Protein AF-A0AA43LCW4-F1 (afdb_monomer)

Mean predicted aligned error: 20.46 Å

Secondary structure (DSSP, 8-state):
-PPEEEEEEEEEEEEEEEETTEEEEEEEEEEE------S------SS-PEEEEEEEEEHHHHHHHSTT--GGGGTTPEEEEEEEE-TTS-GGGSSSSEEEEEEEEEETHHHHHHHHHHHHHHHHHHHHHHHHHHHHHHHHHHHHHHHHHHHHHHHHHHHHHHHHHHHHHHHHH-EEEEEEGGGEEPPTTPPPPPHHHHHHHHHHHHH------EEEEEETTEEEEEE-HHHHHHHHHTT--EEEEEE-PPP------

Structure (mmCIF, N/CA/C/O backbone):
data_AF-A0AA43LCW4-F1
#
_entry.id   AF-A0AA43LCW4-F1
#
loop_
_atom_site.group_PDB
_atom_site.id
_atom_site.type_symbol
_atom_site.label_atom_id
_atom_site.label_alt_id
_atom_site.label_comp_id
_atom_site.label_asym_id
_atom_site.label_entity_id
_atom_site.label_seq_id
_atom_site.pdbx_PDB_ins_code
_atom_site.Cartn_x
_atom_site.Cartn_y
_atom_site.Cartn_z
_atom_site.occupancy
_atom_site.B_iso_or_equiv
_atom_site.auth_seq_id
_atom_site.auth_comp_id
_atom_site.auth_asym_id
_atom_site.auth_atom_id
_atom_site.pdbx_PDB_model_num
ATOM 1 N N . MET A 1 1 ? 26.965 3.590 -73.346 1.00 46.06 1 MET A N 1
ATOM 2 C CA . MET A 1 1 ? 26.689 4.518 -72.224 1.00 46.06 1 MET A CA 1
ATOM 3 C C . MET A 1 1 ? 26.832 3.702 -70.947 1.00 46.06 1 MET A C 1
ATOM 5 O O . MET A 1 1 ? 26.150 2.696 -70.836 1.00 46.06 1 MET A O 1
ATOM 9 N N . ALA A 1 2 ? 27.785 4.023 -70.068 1.00 52.78 2 ALA A N 1
ATOM 10 C CA . ALA A 1 2 ? 28.048 3.215 -68.873 1.00 52.78 2 ALA A CA 1
ATOM 11 C C . ALA A 1 2 ? 26.924 3.409 -67.845 1.00 52.78 2 ALA A C 1
ATOM 13 O O . ALA A 1 2 ? 26.696 4.526 -67.378 1.00 52.78 2 ALA A O 1
ATOM 14 N N . ILE A 1 3 ? 26.215 2.333 -67.517 1.00 56.50 3 ILE A N 1
ATOM 15 C CA . ILE A 1 3 ? 25.146 2.342 -66.521 1.00 56.50 3 ILE A CA 1
ATOM 16 C C . ILE A 1 3 ? 25.785 2.343 -65.131 1.00 56.50 3 ILE A C 1
ATOM 18 O O . I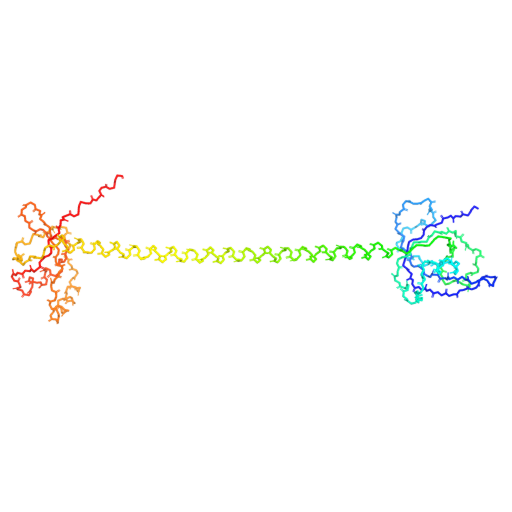LE A 1 3 ? 26.481 1.394 -64.773 1.00 56.50 3 ILE A O 1
ATOM 22 N N . LYS A 1 4 ? 25.562 3.414 -64.360 1.00 59.78 4 LYS A N 1
ATOM 23 C CA . LYS A 1 4 ? 25.987 3.499 -62.958 1.00 59.78 4 LYS A CA 1
ATOM 24 C C . LYS A 1 4 ? 24.910 2.897 -62.062 1.00 59.78 4 LYS A C 1
ATOM 26 O O . LYS A 1 4 ? 23.794 3.405 -62.054 1.00 59.78 4 LYS A O 1
ATOM 31 N N . LEU A 1 5 ? 25.254 1.862 -61.306 1.00 63.44 5 LEU A N 1
ATOM 32 C CA . LEU A 1 5 ? 24.372 1.188 -60.354 1.00 63.44 5 LEU A CA 1
ATOM 33 C C . LEU A 1 5 ? 24.847 1.423 -58.922 1.00 63.44 5 LEU A C 1
ATOM 35 O O . LEU A 1 5 ? 26.047 1.524 -58.661 1.00 63.44 5 LEU A O 1
ATOM 39 N N . GLY A 1 6 ? 23.885 1.500 -58.005 1.00 65.00 6 GLY A N 1
ATOM 40 C CA . GLY A 1 6 ? 24.109 1.351 -56.572 1.00 65.00 6 GLY A CA 1
ATOM 41 C C . GLY A 1 6 ? 23.485 0.037 -56.118 1.00 65.00 6 GLY A C 1
ATOM 42 O O . GLY A 1 6 ? 22.307 -0.183 -56.384 1.00 65.00 6 GLY A O 1
ATOM 43 N N . ILE A 1 7 ? 24.260 -0.825 -55.463 1.00 68.00 7 ILE A N 1
ATOM 44 C CA . ILE A 1 7 ? 23.774 -2.078 -54.877 1.00 68.00 7 ILE A CA 1
ATOM 45 C C . ILE A 1 7 ? 23.807 -1.946 -53.358 1.00 68.00 7 ILE A C 1
ATOM 47 O O . ILE A 1 7 ? 24.802 -1.487 -52.792 1.00 68.00 7 ILE A O 1
ATOM 51 N N . GLN A 1 8 ? 22.724 -2.386 -52.718 1.00 69.81 8 GLN A N 1
ATOM 52 C CA . GLN A 1 8 ? 22.685 -2.699 -51.295 1.00 69.81 8 GLN A CA 1
ATOM 53 C C . GLN A 1 8 ? 22.378 -4.189 -51.141 1.00 69.81 8 GLN A C 1
ATOM 55 O O . GLN A 1 8 ? 21.419 -4.687 -51.729 1.00 69.81 8 GLN A O 1
ATOM 60 N N . GLY A 1 9 ? 23.203 -4.908 -50.386 1.00 72.88 9 GLY A N 1
ATOM 61 C CA . GLY A 1 9 ? 23.044 -6.352 -50.222 1.00 72.88 9 GLY A CA 1
ATOM 62 C C . GLY A 1 9 ? 23.925 -6.931 -49.125 1.00 72.88 9 GLY A C 1
ATOM 63 O O . GLY A 1 9 ? 24.698 -6.210 -48.489 1.00 72.88 9 GLY A O 1
ATOM 64 N N . ILE A 1 10 ? 23.773 -8.232 -48.890 1.00 75.56 10 ILE A N 1
ATOM 65 C CA . ILE A 1 10 ? 24.522 -8.974 -47.871 1.00 75.56 10 ILE A CA 1
ATOM 66 C C . ILE A 1 10 ? 25.647 -9.745 -48.551 1.00 75.56 10 ILE A C 1
ATOM 68 O O . ILE A 1 10 ? 25.399 -10.501 -49.491 1.00 75.56 10 ILE A O 1
ATOM 72 N N . ILE A 1 11 ? 26.875 -9.580 -48.062 1.00 78.88 11 ILE A N 1
ATOM 73 C CA . ILE A 1 11 ? 28.034 -10.325 -48.561 1.00 78.88 11 ILE A CA 1
ATOM 74 C C . ILE A 1 11 ? 27.896 -11.795 -48.149 1.00 78.88 11 ILE A C 1
ATOM 76 O O . ILE A 1 11 ? 27.749 -12.109 -46.969 1.00 78.88 11 ILE A O 1
ATOM 80 N N . LYS A 1 12 ? 27.958 -12.709 -49.113 1.00 82.31 12 LYS A N 1
ATOM 81 C CA . LYS A 1 12 ? 27.943 -14.163 -48.896 1.00 82.31 12 LYS A CA 1
ATOM 82 C C . LYS A 1 12 ? 29.330 -14.762 -48.893 1.00 82.31 12 LYS A C 1
ATOM 84 O O . LYS A 1 12 ? 29.590 -15.699 -48.143 1.00 82.31 12 LYS A O 1
ATOM 89 N N . ARG A 1 13 ? 30.213 -14.219 -49.722 1.00 82.69 13 ARG A N 1
ATOM 90 C CA . ARG A 1 13 ? 31.560 -14.742 -49.899 1.00 82.69 13 ARG A CA 1
ATOM 91 C C . ARG A 1 13 ? 32.481 -13.658 -50.421 1.00 82.69 13 ARG A C 1
ATOM 93 O O . ARG A 1 13 ? 32.064 -12.777 -51.171 1.00 82.69 13 ARG A O 1
ATOM 100 N N . VAL A 1 14 ? 33.743 -13.748 -50.022 1.00 83.88 14 VAL A N 1
ATOM 101 C CA . VAL A 1 14 ? 34.809 -12.848 -50.457 1.00 83.88 14 VAL A CA 1
ATOM 102 C C . VAL A 1 14 ? 35.995 -13.687 -50.899 1.00 83.88 14 VAL A C 1
ATOM 104 O O . VAL A 1 14 ? 36.435 -14.570 -50.164 1.00 83.88 14 VAL A O 1
ATOM 107 N N . HIS A 1 15 ? 36.508 -13.431 -52.097 1.00 85.62 15 HIS A N 1
ATOM 108 C CA . HIS A 1 15 ? 37.688 -14.122 -52.609 1.00 85.62 15 HIS A CA 1
ATOM 109 C C . HIS A 1 15 ? 38.478 -13.252 -53.596 1.00 85.62 15 HIS A C 1
ATOM 111 O O . HIS A 1 15 ? 37.972 -12.280 -54.157 1.00 85.62 15 HIS A O 1
ATOM 117 N N . GLU A 1 16 ? 39.751 -13.589 -53.797 1.00 85.69 16 GLU A N 1
ATOM 118 C CA . GLU A 1 16 ? 40.629 -12.889 -54.737 1.00 85.69 16 GLU A CA 1
ATOM 119 C C . GLU A 1 16 ? 40.489 -13.446 -56.155 1.00 85.69 16 GLU A C 1
ATOM 121 O O . GLU A 1 16 ? 40.522 -14.658 -56.368 1.00 85.69 16 GLU A O 1
ATOM 126 N N . VAL A 1 17 ? 40.414 -12.550 -57.139 1.00 84.56 17 VAL A N 1
ATOM 127 C CA . VAL A 1 17 ? 40.431 -12.887 -58.568 1.00 84.56 17 VAL A CA 1
ATOM 128 C C . VAL A 1 17 ? 41.434 -12.006 -59.310 1.00 84.56 17 VAL A C 1
ATOM 130 O O . VAL A 1 17 ? 41.758 -10.897 -58.882 1.00 84.56 17 VAL A O 1
ATOM 133 N N . LYS A 1 18 ? 41.964 -12.490 -60.436 1.00 82.00 18 LYS A N 1
ATOM 134 C CA . LYS A 1 18 ? 42.894 -11.726 -61.281 1.00 82.00 18 LYS A CA 1
ATOM 135 C C . LYS A 1 18 ? 42.261 -11.462 -62.638 1.00 82.00 18 LYS A C 1
ATOM 137 O O . LYS A 1 18 ? 41.908 -12.403 -63.338 1.00 82.00 18 LYS A O 1
ATOM 142 N N . LEU A 1 19 ? 42.190 -10.190 -63.022 1.00 77.38 19 LEU A N 1
ATOM 143 C CA . LEU A 1 19 ? 41.781 -9.763 -64.361 1.00 77.38 19 LEU A CA 1
ATOM 144 C C . LEU A 1 19 ? 42.957 -9.037 -65.012 1.00 77.38 19 LEU A C 1
ATOM 146 O O . LEU A 1 19 ? 43.476 -8.075 -64.444 1.00 77.38 19 LEU A O 1
ATOM 150 N N . ASP A 1 20 ? 43.425 -9.531 -66.158 1.00 78.62 20 ASP A N 1
ATOM 151 C CA . ASP A 1 20 ? 44.596 -8.998 -66.872 1.00 78.62 20 ASP A CA 1
ATOM 152 C C . ASP A 1 20 ? 45.829 -8.802 -65.967 1.00 78.62 20 ASP A C 1
ATOM 154 O O . ASP A 1 20 ? 46.514 -7.778 -65.997 1.00 78.62 20 ASP A O 1
ATOM 158 N N . GLY A 1 21 ? 46.074 -9.773 -65.079 1.00 77.44 21 GLY A N 1
ATOM 159 C CA . GLY A 1 21 ? 47.186 -9.755 -64.124 1.00 77.44 21 GLY A CA 1
ATOM 160 C C . GLY A 1 21 ? 47.020 -8.795 -62.938 1.00 77.44 21 GLY A C 1
ATOM 161 O O . GLY A 1 21 ? 47.890 -8.759 -62.068 1.00 77.44 21 GLY A O 1
ATOM 162 N N . LYS A 1 22 ? 45.915 -8.044 -62.854 1.00 78.75 22 LYS A N 1
ATOM 163 C CA . LYS A 1 22 ? 45.628 -7.129 -61.741 1.00 78.75 22 LYS A CA 1
ATOM 164 C C . LYS A 1 22 ? 44.779 -7.827 -60.672 1.00 78.75 22 LYS A C 1
ATOM 166 O O . LYS A 1 22 ? 43.760 -8.423 -61.026 1.00 78.75 22 LYS A O 1
ATOM 171 N N . PRO A 1 23 ? 45.158 -7.744 -59.383 1.00 80.81 23 PRO A N 1
ATOM 172 C CA . PRO A 1 23 ? 44.379 -8.332 -58.302 1.00 80.81 23 PRO A CA 1
ATOM 173 C C . PRO A 1 23 ? 43.106 -7.519 -58.049 1.00 80.81 23 PRO A C 1
ATOM 175 O O . PRO A 1 23 ? 43.137 -6.294 -57.865 1.00 80.81 23 PRO A O 1
ATOM 178 N N . LEU A 1 24 ? 41.983 -8.221 -58.036 1.00 83.06 24 LEU A N 1
ATOM 179 C CA . LEU A 1 24 ? 40.663 -7.724 -57.683 1.00 83.06 24 LEU A CA 1
ATOM 180 C C . LEU A 1 24 ? 40.105 -8.582 -56.546 1.00 83.06 24 LEU A C 1
ATOM 182 O O . LEU A 1 24 ? 40.454 -9.751 -56.396 1.00 83.06 24 LEU A O 1
ATOM 186 N N . ILE A 1 25 ? 39.225 -7.983 -55.756 1.00 84.81 25 ILE A N 1
ATOM 187 C CA . ILE A 1 25 ? 38.447 -8.678 -54.739 1.00 84.81 25 ILE A CA 1
ATOM 188 C C . ILE A 1 25 ? 37.043 -8.864 -55.292 1.00 84.81 25 ILE A C 1
ATOM 190 O O . ILE A 1 25 ? 36.410 -7.886 -55.694 1.00 84.81 25 ILE A O 1
ATOM 194 N N . CYS A 1 26 ? 36.594 -10.112 -55.337 1.00 85.12 26 CYS A N 1
ATOM 195 C CA . CYS A 1 26 ? 35.235 -10.482 -55.682 1.00 85.12 26 CYS A CA 1
ATOM 196 C C . CYS A 1 26 ? 34.411 -10.605 -54.402 1.00 85.12 26 CYS A C 1
ATOM 198 O O . CYS A 1 26 ? 34.788 -11.335 -53.483 1.00 85.12 26 CYS A O 1
ATOM 200 N N . LEU A 1 27 ? 33.306 -9.866 -54.348 1.00 84.69 27 LEU A N 1
ATOM 201 C CA . LEU A 1 27 ? 32.295 -9.959 -53.303 1.00 84.69 27 LEU A CA 1
ATOM 202 C C . LEU A 1 27 ? 31.047 -10.580 -53.926 1.00 84.69 27 LEU A C 1
ATOM 204 O O . LEU A 1 27 ? 30.416 -9.954 -54.777 1.00 84.69 27 LEU A O 1
ATOM 208 N N . GLU A 1 28 ? 30.692 -11.787 -53.504 1.00 83.19 28 GLU A N 1
ATOM 209 C CA . GLU A 1 28 ? 29.395 -12.384 -53.825 1.00 83.19 28 GLU A CA 1
ATOM 210 C C . GLU A 1 28 ? 28.359 -11.755 -52.895 1.00 83.19 28 GLU A C 1
ATOM 212 O O . GLU A 1 28 ? 28.488 -11.821 -51.670 1.00 83.19 28 GLU A O 1
ATOM 217 N N . VAL A 1 29 ? 27.362 -11.092 -53.469 1.00 80.19 29 VAL A N 1
ATOM 218 C CA . VAL A 1 29 ? 26.378 -10.285 -52.754 1.00 80.19 29 VAL A CA 1
ATOM 219 C C . VAL A 1 29 ? 24.986 -10.771 -53.113 1.00 80.19 29 VAL A C 1
ATOM 221 O O . VAL A 1 29 ? 24.600 -10.797 -54.280 1.00 80.19 29 VAL A O 1
ATOM 224 N N . GLU A 1 30 ? 24.205 -11.094 -52.090 1.00 80.00 30 GLU A N 1
ATOM 225 C CA . GLU A 1 30 ? 22.775 -11.329 -52.240 1.00 80.00 30 GLU A CA 1
ATOM 226 C C . GLU A 1 30 ? 22.049 -9.987 -52.099 1.00 80.00 30 GLU A C 1
ATOM 228 O O . GLU A 1 30 ? 22.028 -9.381 -51.019 1.00 80.00 30 GLU A O 1
ATOM 233 N N . ALA A 1 31 ? 21.483 -9.498 -53.203 1.00 72.12 31 ALA A N 1
ATOM 234 C CA . ALA A 1 31 ? 20.683 -8.281 -53.221 1.00 72.12 31 ALA A CA 1
ATOM 235 C C . ALA A 1 31 ? 19.190 -8.632 -53.220 1.00 72.12 31 ALA A C 1
ATOM 237 O O . ALA A 1 31 ? 18.716 -9.431 -54.032 1.00 72.12 31 ALA A O 1
ATOM 238 N N . GLN A 1 32 ? 18.432 -8.003 -52.322 1.00 61.91 32 GLN A N 1
ATOM 239 C CA . GLN A 1 32 ? 16.973 -8.047 -52.365 1.00 61.91 32 GLN A CA 1
ATOM 240 C C . GLN A 1 32 ? 16.474 -6.871 -53.201 1.00 61.91 32 GLN A C 1
ATOM 242 O O . GLN A 1 32 ? 16.831 -5.720 -52.949 1.00 61.91 32 GLN A O 1
ATOM 247 N N . SER A 1 33 ? 15.649 -7.160 -54.208 1.00 51.84 33 SER A N 1
ATOM 248 C CA . SER A 1 33 ? 14.963 -6.128 -54.982 1.00 51.84 33 SER A CA 1
ATOM 249 C C . SER A 1 33 ? 13.918 -5.441 -54.098 1.00 51.84 33 SER A C 1
ATOM 251 O O . SER A 1 33 ? 12.758 -5.847 -54.032 1.00 51.84 33 SER A O 1
ATOM 253 N N . GLU A 1 34 ? 14.322 -4.402 -53.371 1.00 44.28 34 GLU A N 1
ATOM 254 C CA . GLU A 1 34 ? 13.370 -3.473 -52.776 1.00 44.28 34 GLU A CA 1
ATOM 255 C C . GLU A 1 34 ? 12.962 -2.446 -53.832 1.00 44.28 34 GLU A C 1
ATOM 257 O O . GLU A 1 34 ? 13.811 -1.827 -54.480 1.00 44.28 34 GLU A O 1
ATOM 262 N N . LYS A 1 35 ? 11.644 -2.255 -53.999 1.00 40.97 35 LYS A N 1
ATOM 263 C CA . LYS A 1 35 ? 11.045 -1.175 -54.798 1.00 40.97 35 LYS A CA 1
ATOM 264 C C . LYS A 1 35 ? 11.540 0.176 -54.280 1.00 40.97 35 LYS A C 1
ATOM 266 O O . LYS A 1 35 ? 10.877 0.823 -53.475 1.00 40.97 35 LYS A O 1
ATOM 271 N N . SER A 1 36 ? 12.696 0.613 -54.748 1.00 36.72 36 SER A N 1
ATOM 272 C CA . SER A 1 36 ? 13.242 1.926 -54.456 1.00 36.72 36 SER A CA 1
ATOM 273 C C . SER A 1 36 ? 13.439 2.667 -55.769 1.00 36.72 36 SER A C 1
ATOM 275 O O . SER A 1 36 ? 14.007 2.165 -56.738 1.00 36.72 36 SER A O 1
ATOM 277 N N . HIS A 1 37 ? 12.863 3.864 -55.808 1.00 35.16 37 HIS A N 1
ATOM 278 C CA . HIS A 1 37 ? 12.887 4.782 -56.932 1.00 35.16 37 HIS A CA 1
ATOM 279 C C . HIS A 1 37 ? 14.330 5.134 -57.313 1.00 35.16 37 HIS A C 1
ATOM 281 O O . HIS A 1 37 ? 14.919 6.075 -56.789 1.00 35.16 37 HIS A O 1
ATOM 287 N N . SER A 1 38 ? 14.904 4.390 -58.249 1.00 34.69 38 SER A N 1
ATOM 288 C CA . SER A 1 38 ? 16.103 4.788 -58.973 1.00 34.69 38 SER A CA 1
ATOM 289 C C . SER A 1 38 ? 15.909 4.448 -60.447 1.00 34.69 38 SER A C 1
ATOM 291 O O . SER A 1 38 ? 15.221 3.490 -60.790 1.00 34.69 38 SER A O 1
ATOM 293 N N . ASN A 1 39 ? 16.453 5.289 -61.328 1.00 37.78 39 ASN A N 1
ATOM 294 C CA . ASN A 1 39 ? 16.237 5.296 -62.782 1.00 37.78 39 ASN A CA 1
ATOM 295 C C . ASN A 1 39 ? 16.852 4.091 -63.527 1.00 37.78 39 ASN A C 1
ATOM 297 O O . ASN A 1 39 ? 17.307 4.223 -64.661 1.00 37.78 39 ASN A O 1
ATOM 301 N N . LEU A 1 40 ? 16.878 2.919 -62.898 1.00 39.53 40 LEU A N 1
ATOM 302 C CA . LEU A 1 40 ? 17.326 1.660 -63.466 1.00 39.53 40 LEU A CA 1
ATOM 303 C C . LEU A 1 40 ? 16.204 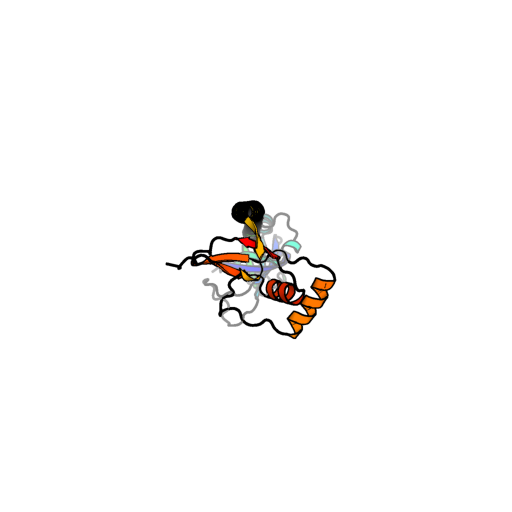0.634 -63.371 1.00 39.53 40 LEU A C 1
ATOM 305 O O . LEU A 1 40 ? 16.225 -0.293 -62.572 1.00 39.53 40 LEU A O 1
ATOM 309 N N . SER A 1 41 ? 15.216 0.802 -64.250 1.00 34.78 41 SER A N 1
ATOM 310 C CA . SER A 1 41 ? 14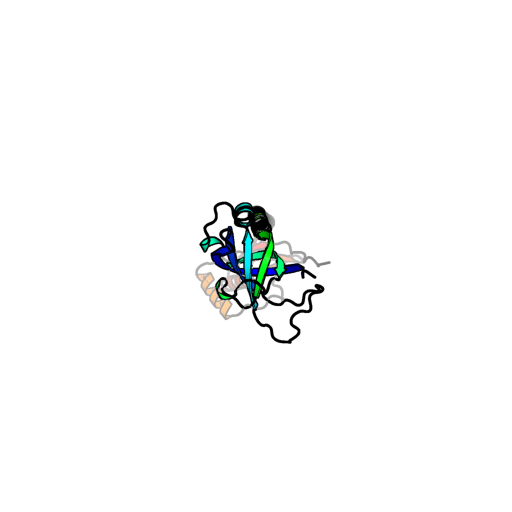.336 -0.280 -64.675 1.00 34.78 41 SER A CA 1
ATOM 311 C C . SER A 1 41 ? 15.131 -1.229 -65.575 1.00 34.78 41 SER A C 1
ATOM 313 O O . SER A 1 41 ? 14.995 -1.218 -66.798 1.00 34.78 41 SER A O 1
ATOM 315 N N . ILE A 1 42 ? 16.006 -2.024 -64.979 1.00 42.53 42 ILE A N 1
ATOM 316 C CA . ILE A 1 42 ? 16.478 -3.253 -65.604 1.00 42.53 42 ILE A CA 1
ATOM 317 C C . ILE A 1 42 ? 15.920 -4.344 -64.701 1.00 42.53 42 ILE A C 1
ATOM 319 O O . ILE A 1 42 ? 16.199 -4.351 -63.509 1.00 42.53 42 ILE A O 1
ATOM 323 N N . PHE A 1 43 ? 15.064 -5.186 -65.277 1.00 39.53 43 PHE A N 1
ATOM 324 C CA . PHE A 1 43 ? 14.283 -6.251 -64.635 1.00 39.53 43 PHE A CA 1
ATOM 325 C C . PHE A 1 43 ? 12.953 -5.813 -64.002 1.00 39.53 43 PHE A C 1
ATOM 327 O O . PHE A 1 43 ? 12.745 -5.803 -62.792 1.00 39.53 43 PHE A O 1
ATOM 334 N N . SER A 1 44 ? 11.982 -5.520 -64.872 1.00 33.53 44 SER A N 1
ATOM 335 C CA . SER A 1 44 ? 10.569 -5.671 -64.531 1.00 33.53 44 SER A CA 1
ATOM 336 C C . SER A 1 44 ? 10.173 -7.149 -64.628 1.00 33.53 44 SER A C 1
ATOM 338 O O . SER A 1 44 ? 9.991 -7.669 -65.726 1.00 33.53 44 SER A O 1
ATOM 340 N N . SER A 1 45 ? 10.014 -7.833 -63.501 1.00 33.50 45 SER A N 1
ATOM 341 C CA . SER A 1 45 ? 8.970 -8.858 -63.337 1.00 33.50 45 SER A CA 1
ATOM 342 C C . SER A 1 45 ? 8.860 -9.274 -61.870 1.00 33.50 45 SER A C 1
ATOM 344 O O . SER A 1 45 ? 9.647 -10.053 -61.366 1.00 33.50 45 SER A O 1
ATOM 346 N N . SER A 1 46 ? 7.882 -8.678 -61.187 1.00 37.50 46 SER A N 1
ATOM 347 C CA . SER A 1 46 ? 6.844 -9.304 -60.346 1.00 37.50 46 SER A CA 1
ATOM 348 C C . SER A 1 46 ? 7.127 -10.533 -59.460 1.00 37.50 46 SER A C 1
ATOM 350 O O . SER A 1 46 ? 6.168 -11.175 -59.036 1.00 37.50 46 SER A O 1
ATOM 352 N N . ILE A 1 47 ? 8.368 -10.867 -59.131 1.00 39.59 47 ILE A N 1
ATOM 353 C CA . ILE A 1 47 ? 8.733 -11.933 -58.196 1.00 39.59 47 ILE A CA 1
ATOM 354 C C . ILE A 1 47 ? 9.810 -11.345 -57.284 1.00 39.59 47 ILE A C 1
ATOM 356 O O . ILE A 1 47 ? 10.740 -10.705 -57.767 1.00 39.59 47 ILE A O 1
ATOM 360 N N . PHE A 1 48 ? 9.679 -11.510 -55.966 1.00 46.28 48 PHE A N 1
ATOM 361 C CA . PHE A 1 48 ? 10.785 -11.250 -55.042 1.00 46.28 48 PHE A CA 1
ATOM 362 C C . PHE A 1 48 ? 11.868 -12.308 -55.295 1.00 46.28 48 PHE A C 1
ATOM 364 O O . PHE A 1 48 ? 11.943 -13.305 -54.584 1.00 46.28 48 PHE A O 1
ATOM 371 N N . SER A 1 49 ? 12.646 -12.147 -56.362 1.00 52.62 49 SER A N 1
ATOM 372 C CA . SER A 1 49 ? 13.829 -12.957 -56.621 1.00 52.62 49 SER A CA 1
ATOM 373 C C . SER A 1 49 ? 15.013 -12.297 -55.930 1.00 52.62 49 SER A C 1
ATOM 375 O O . SER A 1 49 ? 15.286 -11.111 -56.136 1.00 52.62 49 SER A O 1
ATOM 377 N N . THR A 1 50 ? 15.702 -13.057 -55.089 1.00 59.12 50 THR A N 1
ATOM 378 C CA . THR A 1 50 ? 17.055 -12.717 -54.660 1.00 59.12 50 THR A CA 1
ATOM 379 C C . THR A 1 50 ? 17.947 -12.774 -55.894 1.00 59.12 50 THR A C 1
ATOM 381 O O . THR A 1 50 ? 17.888 -13.735 -56.657 1.00 59.12 50 THR A O 1
ATOM 384 N N . ILE A 1 51 ? 18.699 -11.703 -56.144 1.00 65.81 51 ILE A N 1
ATOM 385 C CA . ILE A 1 51 ? 19.641 -11.657 -57.264 1.00 65.81 51 ILE A CA 1
ATOM 386 C C . ILE A 1 51 ? 21.031 -11.841 -56.674 1.00 65.81 51 ILE A C 1
ATOM 388 O O . ILE A 1 51 ? 21.457 -11.058 -55.818 1.00 65.81 51 ILE A O 1
ATOM 392 N N . GLU A 1 52 ? 21.718 -12.883 -57.127 1.00 71.31 52 GLU A N 1
ATOM 393 C CA . GLU A 1 52 ? 23.113 -13.126 -56.783 1.00 71.31 52 GLU A CA 1
ATOM 394 C C . GLU A 1 52 ? 24.006 -12.324 -57.729 1.00 71.31 52 GLU A C 1
ATOM 396 O O . GLU A 1 52 ? 24.021 -12.520 -58.949 1.00 71.31 52 GLU A O 1
ATOM 401 N N . LEU A 1 53 ? 24.719 -11.363 -57.149 1.00 74.12 53 LEU A N 1
ATOM 402 C CA . LEU A 1 53 ? 25.549 -10.406 -57.861 1.00 74.12 53 LEU A CA 1
ATOM 403 C C . LEU A 1 53 ? 26.987 -10.547 -57.406 1.00 74.12 53 LEU A C 1
ATOM 405 O O . LEU A 1 53 ? 27.265 -10.722 -56.221 1.00 74.12 53 LEU A O 1
ATOM 409 N N . SER A 1 54 ? 27.905 -10.357 -58.338 1.00 79.62 54 SER A N 1
ATOM 410 C CA . SER A 1 54 ? 29.327 -10.405 -58.034 1.00 79.62 54 SER A CA 1
ATOM 411 C C . SER A 1 54 ? 29.917 -9.023 -58.240 1.00 79.62 54 SER A C 1
ATOM 413 O O . SER A 1 54 ? 29.914 -8.455 -59.340 1.00 79.62 54 SER A O 1
ATOM 415 N N . VAL A 1 55 ? 30.409 -8.448 -57.151 1.00 80.38 55 VAL A N 1
ATOM 416 C CA . VAL A 1 55 ? 30.963 -7.100 -57.128 1.00 80.38 55 VAL A CA 1
ATOM 417 C C . VAL A 1 55 ? 32.478 -7.196 -57.119 1.00 80.38 55 VAL A C 1
ATOM 419 O O . VAL A 1 55 ? 33.086 -7.642 -56.148 1.00 80.38 55 VAL A O 1
ATOM 422 N N . LEU A 1 56 ? 33.095 -6.740 -58.204 1.00 79.81 56 LEU A N 1
ATOM 423 C CA . LEU A 1 56 ? 34.539 -6.647 -58.332 1.00 79.81 56 LEU A CA 1
ATOM 424 C C . LEU A 1 56 ? 35.033 -5.290 -57.849 1.00 79.81 56 LEU A C 1
ATOM 426 O O . LEU A 1 56 ? 34.630 -4.231 -58.341 1.00 79.81 56 LEU A O 1
ATOM 430 N N . VAL A 1 57 ? 35.973 -5.336 -56.914 1.00 79.31 57 VAL A N 1
ATOM 431 C CA . VAL A 1 57 ? 36.561 -4.165 -56.269 1.00 79.31 57 VAL A CA 1
ATOM 432 C C . VAL A 1 57 ? 38.069 -4.210 -56.461 1.00 79.31 57 VAL A C 1
ATOM 434 O O . VAL A 1 57 ? 38.707 -5.255 -56.333 1.00 79.31 57 VAL A O 1
ATOM 437 N N . ARG A 1 58 ? 38.690 -3.062 -56.740 1.00 78.31 58 ARG A N 1
ATOM 438 C CA . ARG A 1 58 ? 40.158 -2.983 -56.738 1.00 78.31 58 ARG A CA 1
ATOM 439 C C . ARG A 1 58 ? 40.682 -3.257 -55.334 1.00 78.31 58 ARG A C 1
ATOM 441 O O . ARG A 1 58 ? 40.243 -2.600 -54.394 1.00 78.31 58 ARG A O 1
ATOM 448 N N . GLN A 1 59 ? 41.695 -4.114 -55.210 1.00 80.50 59 GLN A N 1
ATOM 449 C CA . GLN A 1 59 ? 42.273 -4.486 -53.913 1.00 80.50 59 GLN A CA 1
ATOM 450 C C . GLN A 1 59 ? 42.669 -3.269 -53.058 1.00 80.50 59 GLN A C 1
ATOM 452 O O . GLN A 1 59 ? 42.406 -3.239 -51.866 1.00 80.50 59 GLN A O 1
ATOM 457 N N . LYS A 1 60 ? 43.212 -2.205 -53.668 1.00 78.56 60 LYS A N 1
ATOM 458 C CA . LYS A 1 60 ? 43.534 -0.955 -52.954 1.00 78.56 60 LYS A CA 1
ATOM 459 C C . LYS A 1 60 ? 42.307 -0.284 -52.315 1.00 78.56 60 LYS A C 1
ATOM 461 O O . LYS A 1 60 ? 42.417 0.234 -51.211 1.00 78.56 60 LYS A O 1
ATOM 466 N N . VAL A 1 61 ? 41.170 -0.275 -53.013 1.00 75.00 61 VAL A N 1
ATOM 467 C CA . VAL A 1 61 ? 39.910 0.310 -52.522 1.00 75.00 61 VAL A CA 1
ATOM 468 C C . VAL A 1 61 ? 39.326 -0.582 -51.434 1.00 75.00 61 VAL A C 1
ATOM 470 O O . VAL A 1 61 ? 38.998 -0.098 -50.358 1.00 75.00 61 VAL A O 1
ATOM 473 N N . PHE A 1 62 ? 39.304 -1.894 -51.665 1.00 78.94 62 PHE A N 1
ATOM 474 C CA . PHE A 1 62 ? 38.875 -2.864 -50.664 1.00 78.94 62 PHE A CA 1
ATOM 475 C C . PHE A 1 62 ? 39.681 -2.733 -49.360 1.00 78.94 62 PHE A C 1
ATOM 477 O O . PHE A 1 62 ? 39.102 -2.539 -48.297 1.00 78.94 62 PHE A O 1
ATOM 484 N N . ASN A 1 63 ? 41.014 -2.710 -49.448 1.00 77.31 63 ASN A N 1
ATOM 485 C CA . ASN A 1 63 ? 41.898 -2.574 -48.288 1.00 77.31 63 ASN A CA 1
ATOM 486 C C . ASN A 1 63 ? 41.716 -1.244 -47.547 1.00 77.31 63 ASN A C 1
ATOM 488 O O . ASN A 1 63 ? 41.974 -1.189 -46.351 1.00 77.31 63 ASN A O 1
ATOM 492 N N . SER A 1 64 ? 41.301 -0.173 -48.235 1.00 75.19 64 SER A N 1
ATOM 493 C CA . SER A 1 64 ? 41.014 1.107 -47.576 1.00 75.19 64 SER A CA 1
ATOM 494 C C . SER A 1 64 ? 39.720 1.093 -46.762 1.00 75.19 64 SER A C 1
ATOM 496 O O . SER A 1 64 ? 39.590 1.885 -45.836 1.00 75.19 64 SER A O 1
ATOM 498 N N . VAL A 1 65 ? 38.787 0.194 -47.089 1.00 71.38 65 VAL A N 1
ATOM 499 C CA . VAL A 1 65 ? 37.483 0.093 -46.420 1.00 71.38 65 VAL A CA 1
ATOM 500 C C . VAL A 1 65 ? 37.475 -1.009 -45.358 1.00 71.38 65 VAL A C 1
ATOM 502 O O . VAL A 1 65 ? 36.875 -0.830 -44.305 1.00 71.38 65 VAL A O 1
ATOM 505 N N . PHE A 1 66 ? 38.172 -2.118 -45.606 1.00 71.19 66 PHE A N 1
ATOM 506 C CA . PHE A 1 66 ? 38.184 -3.310 -44.748 1.00 71.19 66 PHE A CA 1
ATOM 507 C C . PHE A 1 66 ? 39.573 -3.606 -44.162 1.00 71.19 66 PHE A C 1
ATOM 509 O O . PHE A 1 66 ? 39.979 -4.761 -44.037 1.00 71.19 66 PHE A O 1
ATOM 516 N N . SER A 1 67 ? 40.352 -2.565 -43.854 1.00 65.62 67 SER A N 1
ATOM 517 C CA . SER A 1 67 ? 41.740 -2.713 -43.403 1.00 65.62 67 SER A CA 1
ATOM 518 C C . SER A 1 67 ? 41.856 -3.651 -42.191 1.00 65.62 67 SER A C 1
ATOM 520 O O .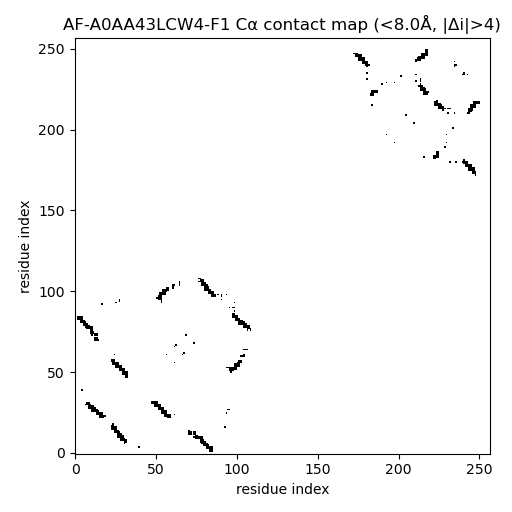 SER A 1 67 ? 41.394 -3.312 -41.104 1.00 65.62 67 SER A O 1
ATOM 522 N N . GLY A 1 68 ? 42.523 -4.796 -42.367 1.00 61.81 68 GLY A N 1
ATOM 523 C CA . GLY A 1 68 ? 42.831 -5.738 -41.284 1.00 61.81 68 GLY A CA 1
ATOM 524 C C . GLY A 1 68 ? 41.751 -6.780 -40.970 1.00 61.81 68 GLY A C 1
ATOM 525 O O . GLY A 1 68 ? 41.962 -7.581 -40.064 1.00 61.81 68 GLY A O 1
ATOM 526 N N . GLU A 1 69 ? 40.632 -6.810 -41.700 1.00 64.44 69 GLU A N 1
ATOM 527 C CA . GLU A 1 69 ? 39.600 -7.846 -41.542 1.00 64.44 69 GLU A CA 1
ATOM 528 C C . GLU A 1 69 ? 39.931 -9.078 -42.408 1.00 64.44 69 GLU A C 1
ATOM 530 O O . GLU A 1 69 ? 40.351 -8.950 -43.561 1.00 64.44 69 GLU A O 1
ATOM 535 N N . SER A 1 70 ? 39.764 -10.289 -41.862 1.00 67.88 70 SER A N 1
ATOM 536 C CA . SER A 1 70 ? 39.823 -11.516 -42.664 1.00 67.88 70 SER A CA 1
ATOM 537 C C . SER A 1 70 ? 38.555 -11.647 -43.512 1.00 67.88 70 SER A C 1
ATOM 539 O O . SER A 1 70 ? 37.479 -11.217 -43.100 1.00 67.88 70 SER A O 1
ATOM 541 N N . PHE A 1 71 ? 38.662 -12.261 -44.694 1.00 75.12 71 PHE A N 1
ATOM 542 C CA . PHE A 1 71 ? 37.528 -12.440 -45.612 1.00 75.12 71 PHE A CA 1
ATOM 543 C C . PHE A 1 71 ? 36.315 -13.117 -44.958 1.00 75.12 71 PHE A C 1
ATOM 545 O O . PHE A 1 71 ? 35.182 -12.733 -45.237 1.00 75.12 71 PHE A O 1
ATOM 552 N N . ASP A 1 72 ? 36.549 -14.048 -44.032 1.00 67.62 72 ASP A N 1
ATOM 553 C CA . ASP A 1 72 ? 35.489 -14.761 -43.311 1.00 67.62 72 ASP A CA 1
ATOM 554 C C . ASP A 1 72 ? 34.653 -13.846 -42.399 1.00 67.62 72 ASP A C 1
ATOM 556 O O . ASP A 1 72 ? 33.471 -14.104 -42.190 1.00 67.62 72 ASP A O 1
ATOM 560 N N . LEU A 1 73 ? 35.234 -12.755 -41.881 1.00 67.94 73 LEU A N 1
ATOM 561 C CA . LEU A 1 73 ? 34.539 -11.798 -41.007 1.00 67.94 73 LEU A CA 1
ATOM 562 C C . LEU A 1 73 ? 33.620 -10.838 -41.776 1.00 67.94 73 LEU A C 1
ATOM 564 O O . LEU A 1 73 ? 32.844 -10.113 -41.160 1.00 67.94 73 LEU A O 1
ATOM 568 N N . LEU A 1 74 ? 33.711 -10.819 -43.107 1.00 66.75 74 LEU A N 1
ATOM 569 C CA . LEU A 1 74 ? 32.904 -9.956 -43.972 1.00 66.75 74 LEU A CA 1
ATOM 570 C C . LEU A 1 74 ? 31.602 -10.619 -44.420 1.00 66.75 74 LEU A C 1
ATOM 572 O O . LEU A 1 74 ? 30.709 -9.943 -44.927 1.00 66.75 74 LEU A O 1
ATOM 576 N N . VAL A 1 75 ? 31.479 -11.935 -44.253 1.00 73.88 75 VAL A N 1
ATOM 577 C CA . VAL A 1 75 ? 30.268 -12.671 -44.611 1.00 73.88 75 VAL A CA 1
ATOM 578 C C . VAL A 1 75 ? 29.136 -12.290 -43.651 1.00 73.88 75 VAL A C 1
ATOM 580 O O . VAL A 1 75 ? 29.283 -12.362 -42.435 1.00 73.88 75 VAL A O 1
ATOM 583 N N . GLY A 1 76 ? 27.987 -11.893 -44.197 1.00 63.28 76 GLY A N 1
ATOM 584 C CA . GLY A 1 76 ? 26.827 -11.410 -43.443 1.00 63.28 76 GLY A CA 1
ATOM 585 C C . GLY A 1 76 ? 26.758 -9.888 -43.291 1.00 63.28 76 GLY A C 1
ATOM 586 O O . GLY A 1 76 ? 25.711 -9.365 -42.906 1.00 63.28 76 GLY A O 1
ATOM 587 N N . GLU A 1 77 ? 27.823 -9.165 -43.641 1.00 68.94 77 GLU A N 1
ATOM 588 C CA . GLU A 1 77 ? 27.859 -7.704 -43.570 1.00 68.94 77 GLU A CA 1
ATOM 589 C C . GLU A 1 77 ? 27.019 -7.052 -44.674 1.00 68.94 77 GLU A C 1
ATOM 591 O O . GLU A 1 77 ? 26.948 -7.531 -45.813 1.00 68.94 77 GLU A O 1
ATOM 596 N N . LYS A 1 78 ? 26.397 -5.914 -44.338 1.00 71.19 78 LYS A N 1
ATOM 597 C CA . LYS A 1 78 ? 25.674 -5.085 -45.307 1.00 71.19 78 LYS A CA 1
ATOM 598 C C . LYS A 1 78 ? 26.648 -4.208 -46.081 1.00 71.19 78 LYS A C 1
ATOM 600 O O . LYS A 1 78 ? 27.330 -3.353 -45.510 1.00 71.19 78 LYS A O 1
ATOM 605 N N . LEU A 1 79 ? 26.635 -4.376 -47.394 1.00 71.56 79 LEU A N 1
ATOM 606 C CA . LEU A 1 79 ? 27.447 -3.621 -48.331 1.00 71.56 79 LEU A CA 1
ATOM 607 C C . LEU A 1 79 ? 26.605 -2.559 -49.035 1.00 71.56 79 LEU A C 1
ATOM 609 O O . LEU A 1 79 ? 25.517 -2.862 -49.525 1.00 71.56 79 LEU A O 1
ATOM 613 N N . GLU A 1 80 ? 27.136 -1.341 -49.149 1.00 71.81 80 GLU A N 1
ATOM 614 C CA . GLU A 1 80 ? 26.686 -0.373 -50.148 1.00 71.81 80 GLU A CA 1
ATOM 615 C C . GLU A 1 80 ? 27.821 -0.129 -51.151 1.00 71.81 80 GLU A C 1
ATOM 617 O O . GLU A 1 80 ? 28.914 0.313 -50.789 1.00 71.81 80 GLU A O 1
ATOM 622 N N . ALA A 1 81 ? 27.573 -0.449 -52.422 1.00 68.38 81 ALA A N 1
ATOM 623 C CA . ALA A 1 81 ? 28.561 -0.325 -53.490 1.00 68.38 81 ALA A CA 1
ATOM 624 C C . ALA A 1 81 ? 28.000 0.488 -54.657 1.00 68.38 81 ALA A C 1
ATOM 626 O O . ALA A 1 81 ? 26.882 0.240 -55.113 1.00 68.38 81 ALA A O 1
ATOM 627 N N . LYS A 1 82 ? 28.793 1.431 -55.178 1.00 69.81 82 LYS A N 1
ATOM 628 C CA . LYS A 1 82 ? 28.465 2.204 -56.385 1.00 69.81 82 LYS A CA 1
ATOM 629 C C . LYS A 1 82 ? 29.466 1.891 -57.491 1.00 69.81 82 LYS A C 1
ATOM 631 O O . LYS A 1 82 ? 30.684 2.019 -57.320 1.00 69.81 82 LYS A O 1
ATOM 636 N N . GLY A 1 83 ? 28.950 1.471 -58.640 1.00 70.75 83 GLY A N 1
ATOM 637 C CA . GLY A 1 83 ? 29.758 0.894 -59.708 1.00 70.75 83 GLY A CA 1
ATOM 638 C C . GLY A 1 83 ? 29.150 1.013 -61.096 1.00 70.75 83 GLY A C 1
ATOM 639 O O . GLY A 1 83 ? 28.092 1.611 -61.286 1.00 70.75 83 GLY A O 1
ATOM 640 N N . VAL A 1 84 ? 29.852 0.454 -62.077 1.00 68.00 84 VAL A N 1
ATOM 641 C CA . VAL A 1 84 ? 29.385 0.308 -63.459 1.00 68.00 84 VAL A CA 1
ATOM 642 C C . VAL A 1 84 ? 29.144 -1.172 -63.739 1.00 68.00 84 VAL A C 1
ATOM 644 O O . VAL A 1 84 ? 29.996 -2.006 -63.423 1.00 68.00 84 VAL A O 1
ATOM 647 N N . LEU A 1 85 ? 27.993 -1.498 -64.331 1.00 67.94 85 LEU A N 1
ATOM 648 C CA . LEU A 1 85 ? 27.701 -2.861 -64.783 1.00 67.94 85 LEU A CA 1
ATOM 649 C C . LEU A 1 85 ? 28.584 -3.223 -65.979 1.00 67.94 85 LEU A C 1
ATOM 651 O O . LEU A 1 85 ? 28.653 -2.443 -66.931 1.00 67.94 85 LEU A O 1
ATOM 655 N N . SER A 1 86 ? 29.216 -4.396 -65.958 1.00 65.44 86 SER A N 1
ATOM 656 C CA . SER A 1 86 ? 30.063 -4.857 -67.061 1.00 65.44 86 SER A CA 1
ATOM 657 C C . SER A 1 86 ? 29.780 -6.321 -67.374 1.00 65.44 86 SER A C 1
ATOM 659 O O . SER A 1 86 ? 30.220 -7.201 -66.645 1.00 65.44 86 SER A O 1
ATOM 661 N N . LEU A 1 87 ? 29.084 -6.570 -68.485 1.00 60.66 87 LEU A N 1
ATOM 662 C CA . LEU A 1 87 ? 28.817 -7.925 -68.989 1.00 60.66 87 LEU A CA 1
ATOM 663 C C . LEU A 1 87 ? 30.007 -8.521 -69.758 1.00 60.66 87 LEU A C 1
ATOM 665 O O . LEU A 1 87 ? 30.069 -9.728 -69.945 1.00 60.66 87 LEU A O 1
ATOM 669 N N . ASP A 1 88 ? 30.963 -7.686 -70.173 1.00 58.78 88 ASP A N 1
ATOM 670 C CA . ASP A 1 88 ? 32.118 -8.102 -70.982 1.00 58.78 88 ASP A CA 1
ATOM 671 C C . ASP A 1 88 ? 33.226 -8.800 -70.169 1.00 58.78 88 ASP A C 1
ATOM 673 O O . ASP A 1 88 ? 34.270 -9.155 -70.717 1.00 58.78 88 ASP A O 1
ATOM 677 N N . ILE A 1 89 ? 33.042 -8.989 -68.857 1.00 66.12 89 ILE A N 1
ATOM 678 C CA . ILE A 1 89 ? 33.988 -9.763 -68.046 1.00 66.12 89 ILE A CA 1
ATOM 679 C C . ILE A 1 89 ? 33.626 -11.245 -68.196 1.00 66.12 89 ILE A C 1
ATOM 681 O O . ILE A 1 89 ? 32.452 -11.582 -68.045 1.00 66.12 89 ILE A O 1
ATOM 685 N N . PRO A 1 90 ? 34.589 -12.145 -68.472 1.00 66.25 90 PRO A N 1
ATOM 686 C CA . PRO A 1 90 ? 34.293 -13.566 -68.592 1.00 66.25 90 PRO A CA 1
ATOM 687 C C . PRO A 1 90 ? 33.593 -14.080 -67.330 1.00 66.25 90 PRO A C 1
ATOM 689 O O . PRO A 1 90 ? 34.198 -14.094 -66.259 1.00 66.25 90 PRO A O 1
ATOM 692 N N . MET A 1 91 ? 32.344 -14.540 -67.462 1.00 63.34 91 MET A N 1
ATOM 693 C CA . MET A 1 91 ? 31.574 -15.117 -66.347 1.00 63.34 91 MET A CA 1
ATOM 694 C C . MET A 1 91 ? 32.288 -16.315 -65.710 1.00 63.34 91 MET A C 1
ATOM 696 O 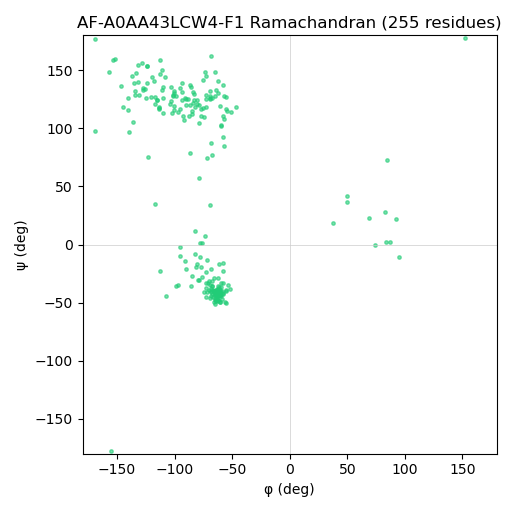O . MET A 1 91 ? 32.105 -16.599 -64.541 1.00 63.34 91 MET A O 1
ATOM 700 N N . SER A 1 92 ? 33.188 -16.981 -66.436 1.00 66.50 92 SER A N 1
ATOM 701 C CA . SER A 1 92 ? 34.044 -18.037 -65.881 1.00 66.50 92 SER A CA 1
ATOM 702 C C . SER A 1 92 ? 34.987 -17.569 -64.764 1.00 66.50 92 SER A C 1
ATOM 704 O O . SER A 1 92 ? 35.576 -18.404 -64.087 1.00 66.50 92 SER A O 1
ATOM 706 N N . LEU A 1 93 ? 35.214 -16.260 -64.622 1.00 65.81 93 LEU A N 1
ATOM 707 C CA . LEU A 1 93 ? 36.063 -15.675 -63.579 1.00 65.81 93 LEU A CA 1
ATOM 708 C C . LEU A 1 93 ? 35.257 -15.216 -62.355 1.00 65.81 93 LEU A C 1
ATOM 710 O O . LEU A 1 93 ? 35.850 -14.669 -61.426 1.00 65.81 93 LEU A O 1
ATOM 714 N N . ILE A 1 94 ? 33.928 -15.351 -62.387 1.00 67.12 94 ILE A N 1
ATOM 715 C CA . ILE A 1 94 ? 33.017 -14.696 -61.456 1.00 67.12 94 ILE A CA 1
ATOM 716 C C . ILE A 1 94 ? 31.827 -15.619 -61.146 1.00 67.12 94 ILE A C 1
ATOM 718 O O . ILE A 1 94 ? 31.022 -15.912 -62.023 1.00 67.12 94 ILE A O 1
ATOM 722 N N . ASP A 1 95 ? 31.668 -16.006 -59.882 1.00 62.84 95 ASP A N 1
ATOM 723 C CA . ASP A 1 95 ? 30.502 -16.765 -59.416 1.00 62.84 95 ASP A CA 1
ATOM 724 C C . ASP A 1 95 ? 29.290 -15.813 -59.261 1.00 62.84 95 ASP A C 1
ATOM 726 O O . ASP A 1 95 ? 29.313 -14.937 -58.393 1.00 62.84 95 ASP A O 1
ATOM 730 N N . GLY A 1 96 ? 28.261 -15.929 -60.117 1.00 63.66 96 GLY A N 1
ATOM 731 C CA . GLY A 1 96 ? 27.007 -15.147 -60.055 1.00 63.66 96 GLY A CA 1
ATOM 732 C C . GLY A 1 96 ? 26.324 -14.950 -61.418 1.00 63.66 96 GLY A C 1
ATOM 733 O O . GLY A 1 96 ? 26.842 -15.391 -62.441 1.00 63.66 96 GLY A O 1
ATOM 734 N N . GLU A 1 97 ? 25.158 -14.292 -61.461 1.00 63.09 97 GLU A N 1
ATOM 735 C CA . GLU A 1 97 ? 24.433 -14.037 -62.725 1.00 63.09 97 GLU A CA 1
ATOM 736 C C . GLU A 1 97 ? 24.922 -12.770 -63.450 1.00 63.09 97 GLU A C 1
ATOM 738 O O . GLU A 1 97 ? 24.806 -12.662 -64.672 1.00 63.09 97 GLU A O 1
ATOM 743 N N . ILE A 1 98 ? 25.465 -11.793 -62.708 1.00 65.12 98 ILE A N 1
ATOM 744 C CA . ILE A 1 98 ? 25.862 -10.479 -63.236 1.00 65.12 98 ILE A CA 1
ATOM 745 C C . ILE A 1 98 ? 27.106 -9.939 -62.508 1.00 65.12 98 ILE A C 1
ATOM 747 O O . ILE A 1 98 ? 27.169 -9.931 -61.277 1.00 65.12 98 ILE A O 1
ATOM 751 N N . ALA A 1 99 ? 28.051 -9.382 -63.277 1.00 66.44 99 ALA A N 1
ATOM 752 C CA . ALA A 1 99 ? 29.262 -8.737 -62.772 1.00 66.44 99 ALA A CA 1
ATOM 753 C C . ALA A 1 99 ? 29.171 -7.197 -62.743 1.00 66.44 99 ALA A C 1
ATOM 755 O O . ALA A 1 99 ? 28.827 -6.541 -63.735 1.00 66.44 99 ALA A O 1
ATOM 756 N N . MET A 1 100 ? 29.559 -6.595 -61.615 1.00 71.50 100 MET A N 1
ATOM 757 C CA . MET A 1 100 ? 29.631 -5.139 -61.444 1.00 71.50 100 MET A CA 1
ATOM 758 C C . MET A 1 100 ? 31.022 -4.694 -60.977 1.00 71.50 100 MET A C 1
ATOM 760 O O . MET A 1 100 ? 31.565 -5.246 -60.025 1.00 71.50 100 MET A O 1
ATOM 764 N N . ILE A 1 101 ? 31.579 -3.645 -61.593 1.00 74.38 101 ILE A N 1
ATOM 765 C CA . ILE A 1 101 ? 32.850 -3.036 -61.168 1.00 74.38 101 ILE A CA 1
ATOM 766 C C . ILE A 1 101 ? 32.560 -1.843 -60.255 1.00 74.38 101 ILE A C 1
ATOM 768 O O . ILE A 1 101 ? 31.997 -0.841 -60.704 1.00 74.38 101 ILE A O 1
ATOM 772 N N . ALA A 1 102 ? 32.980 -1.916 -58.993 1.00 72.81 102 ALA A N 1
ATOM 773 C CA . ALA A 1 102 ? 32.773 -0.854 -58.011 1.00 72.81 102 ALA A CA 1
ATOM 774 C C . ALA A 1 102 ? 33.960 0.120 -57.929 1.00 72.81 102 ALA A C 1
ATOM 776 O O . ALA A 1 102 ? 35.129 -0.279 -57.932 1.00 72.81 102 ALA A O 1
ATOM 777 N N . TYR A 1 103 ? 33.641 1.411 -57.814 1.00 66.62 103 TYR A N 1
ATOM 778 C CA . TYR A 1 103 ? 34.622 2.491 -57.635 1.00 66.62 103 TYR A CA 1
ATOM 779 C C . TYR A 1 103 ? 34.525 3.157 -56.263 1.00 66.62 103 TYR A C 1
ATOM 781 O O . TYR A 1 103 ? 35.506 3.745 -55.815 1.00 66.62 103 TYR A O 1
ATOM 789 N N . ASP A 1 104 ? 33.367 3.050 -55.613 1.00 67.00 104 ASP A N 1
ATOM 790 C CA . ASP A 1 104 ? 33.103 3.584 -54.282 1.00 67.00 104 ASP A CA 1
ATOM 791 C C . ASP A 1 104 ? 32.386 2.511 -53.458 1.00 67.00 104 ASP A C 1
ATOM 793 O O . ASP A 1 104 ? 31.422 1.893 -53.929 1.00 67.00 104 ASP A O 1
ATOM 797 N N . LEU A 1 105 ? 32.918 2.242 -52.270 1.00 64.25 105 LEU A N 1
ATOM 798 C CA . LEU A 1 105 ? 32.505 1.138 -51.420 1.00 64.25 105 LEU A CA 1
ATOM 799 C C . LEU A 1 105 ? 32.486 1.606 -49.967 1.00 64.25 105 LEU A C 1
ATOM 801 O O . LEU A 1 105 ? 33.485 2.126 -49.474 1.00 64.25 105 LEU A O 1
ATOM 805 N N . SER A 1 106 ? 31.358 1.425 -49.283 1.00 66.69 106 SER A N 1
ATOM 806 C CA . SER A 1 106 ? 31.197 1.831 -47.887 1.00 66.69 106 SER A CA 1
ATOM 807 C C . SER A 1 106 ? 30.580 0.713 -47.045 1.00 66.69 106 SER A C 1
ATOM 809 O O . SER A 1 106 ? 29.680 -0.012 -47.475 1.00 66.69 106 SER A O 1
ATOM 811 N N . LYS A 1 107 ? 31.097 0.559 -45.819 1.00 60.28 107 LYS A N 1
ATOM 812 C CA . LYS A 1 107 ? 30.577 -0.370 -44.809 1.00 60.28 107 LYS A CA 1
ATOM 813 C C . LYS A 1 107 ? 29.528 0.368 -43.974 1.00 60.28 107 LYS A C 1
ATOM 815 O O . LYS A 1 107 ? 29.858 1.352 -43.316 1.00 60.28 107 LYS A O 1
ATOM 820 N N . LYS A 1 108 ? 28.275 -0.100 -43.953 1.00 52.00 108 LYS A N 1
ATOM 821 C CA . LYS A 1 108 ? 27.198 0.497 -43.126 1.00 52.00 108 LYS A CA 1
ATOM 822 C C . LYS A 1 108 ? 27.313 0.193 -41.618 1.00 52.00 108 LYS A C 1
ATOM 824 O O . LYS A 1 108 ? 26.420 0.543 -40.854 1.00 52.00 108 LYS A O 1
ATOM 829 N N . LEU A 1 109 ? 28.410 -0.422 -41.168 1.00 44.56 109 LEU A N 1
ATOM 830 C CA . LEU A 1 109 ? 28.552 -0.948 -39.805 1.00 44.56 109 LEU A CA 1
ATOM 831 C C . LEU A 1 109 ? 28.925 0.109 -38.739 1.00 44.56 109 LEU A C 1
ATOM 833 O O . LEU A 1 109 ? 28.680 -0.112 -37.555 1.00 44.56 109 LEU A O 1
ATOM 837 N N . ALA A 1 110 ? 29.461 1.276 -39.114 1.00 45.12 110 ALA A N 1
ATOM 838 C CA . ALA A 1 110 ? 29.852 2.296 -38.129 1.00 45.12 110 ALA A CA 1
ATOM 839 C C . ALA A 1 110 ? 28.647 2.985 -37.454 1.00 45.12 110 ALA A C 1
ATOM 841 O O . ALA A 1 110 ? 28.702 3.297 -36.268 1.00 45.12 110 ALA A O 1
ATOM 842 N N . GLU A 1 111 ? 27.527 3.159 -38.162 1.00 46.19 111 GLU A N 1
ATOM 843 C CA . GLU A 1 111 ? 26.343 3.821 -37.597 1.00 46.19 111 GLU A CA 1
ATOM 844 C C . GLU A 1 111 ? 25.527 2.889 -36.684 1.00 46.19 111 GLU A C 1
ATOM 846 O O . GLU A 1 111 ? 24.943 3.340 -35.699 1.00 46.19 111 GLU A O 1
ATOM 851 N N . GLU A 1 112 ? 25.518 1.577 -36.942 1.00 45.06 112 GLU A N 1
ATOM 852 C CA . GLU A 1 112 ? 24.706 0.620 -36.175 1.00 45.06 112 GLU A CA 1
ATOM 853 C C . GLU A 1 112 ? 25.340 0.241 -34.821 1.00 45.06 112 GLU A C 1
ATOM 855 O O . GLU A 1 112 ? 24.618 0.021 -33.843 1.00 45.06 112 GLU A O 1
ATOM 860 N N . ILE A 1 113 ? 26.676 0.241 -34.723 1.00 50.97 113 ILE A N 1
ATOM 861 C CA . ILE A 1 113 ? 27.407 0.018 -33.461 1.00 50.97 113 ILE A CA 1
ATOM 862 C C . ILE A 1 113 ? 27.326 1.257 -32.555 1.00 50.97 113 ILE A C 1
ATOM 864 O O . ILE A 1 113 ? 27.057 1.116 -31.359 1.00 50.97 113 ILE A O 1
ATOM 868 N N . ASP A 1 114 ? 27.451 2.470 -33.107 1.00 51.03 114 ASP A N 1
ATOM 869 C CA . ASP A 1 114 ? 27.296 3.715 -32.338 1.00 51.03 114 ASP A CA 1
ATOM 870 C C . ASP A 1 114 ? 25.850 3.935 -31.864 1.00 51.03 114 ASP A C 1
ATOM 872 O O . ASP A 1 114 ? 25.614 4.392 -30.738 1.00 51.03 114 ASP A O 1
ATOM 876 N N . LEU A 1 115 ? 24.855 3.548 -32.671 1.00 52.12 115 LEU A N 1
ATOM 877 C CA . LEU A 1 115 ? 23.447 3.566 -32.265 1.00 52.12 115 LEU A CA 1
ATOM 878 C C . LEU A 1 115 ? 23.149 2.543 -31.159 1.00 52.12 115 LEU A C 1
ATOM 880 O O . LEU A 1 115 ? 22.394 2.861 -30.237 1.00 52.12 115 LEU A O 1
ATOM 884 N N . ARG A 1 116 ? 23.743 1.341 -31.202 1.00 53.28 116 ARG A N 1
ATOM 885 C CA . ARG A 1 116 ? 23.591 0.328 -30.139 1.00 53.28 116 ARG A CA 1
ATOM 886 C C . ARG A 1 116 ? 24.287 0.744 -28.843 1.00 53.28 116 ARG A C 1
ATOM 888 O O . ARG A 1 116 ? 23.635 0.727 -27.803 1.00 53.28 116 ARG A O 1
ATOM 895 N N . SER A 1 117 ? 25.525 1.233 -28.908 1.00 54.19 117 SER A N 1
ATOM 896 C CA . SER A 1 117 ? 26.292 1.718 -27.746 1.00 54.19 117 SER A CA 1
ATOM 897 C C . SER A 1 117 ? 25.605 2.897 -27.041 1.00 54.19 117 SER A C 1
ATOM 899 O O . SER A 1 117 ? 25.454 2.912 -25.816 1.00 54.19 117 SER A O 1
ATOM 901 N N . ASN A 1 118 ? 25.079 3.866 -27.800 1.00 59.50 118 ASN A N 1
ATOM 902 C CA . ASN A 1 118 ? 24.321 4.982 -27.225 1.00 59.50 118 ASN A CA 1
ATOM 903 C C . ASN A 1 118 ? 22.953 4.559 -26.672 1.00 59.50 118 ASN A C 1
ATOM 905 O O . ASN A 1 118 ? 22.468 5.150 -25.702 1.00 59.50 118 ASN A O 1
ATOM 909 N N . ARG A 1 119 ? 22.316 3.538 -27.257 1.00 57.78 119 ARG A N 1
ATOM 910 C CA . ARG A 1 119 ? 21.057 2.980 -26.749 1.00 57.78 119 ARG A CA 1
ATOM 911 C C . ARG A 1 119 ? 21.275 2.193 -25.457 1.00 57.78 119 ARG A C 1
ATOM 913 O O . ARG A 1 119 ? 20.487 2.367 -24.533 1.00 57.78 119 ARG A O 1
ATOM 920 N N . GLU A 1 120 ? 22.345 1.410 -25.357 1.00 63.53 120 GLU A N 1
ATOM 921 C CA . GLU A 1 120 ? 22.717 0.672 -24.144 1.00 63.53 120 GLU A CA 1
ATOM 922 C C . GLU A 1 120 ? 23.054 1.616 -22.989 1.00 63.53 120 GLU A C 1
ATOM 924 O O . GLU A 1 120 ? 22.444 1.496 -21.931 1.00 63.53 120 GLU A O 1
ATOM 929 N N . LYS A 1 121 ? 23.878 2.650 -23.212 1.00 67.00 121 LYS A N 1
ATOM 930 C CA . LYS A 1 121 ? 24.162 3.680 -22.189 1.00 67.00 121 LYS A CA 1
ATOM 931 C C . LYS A 1 121 ? 22.907 4.424 -21.728 1.00 67.00 121 LYS A C 1
ATOM 933 O O . LYS A 1 121 ? 22.771 4.766 -20.555 1.00 67.00 121 LYS A O 1
ATOM 938 N N . ARG A 1 122 ? 21.958 4.681 -22.637 1.00 64.44 122 ARG A N 1
ATOM 939 C CA . ARG A 1 122 ? 20.662 5.293 -22.296 1.00 64.44 122 ARG A CA 1
ATOM 940 C C . ARG A 1 122 ? 19.779 4.361 -21.474 1.00 64.44 122 ARG A C 1
ATOM 942 O O . ARG A 1 122 ? 19.136 4.831 -20.539 1.00 64.44 122 ARG A O 1
ATOM 949 N N . ILE A 1 123 ? 19.743 3.072 -21.806 1.00 65.62 123 ILE A N 1
ATOM 950 C CA . ILE A 1 123 ? 18.999 2.067 -21.040 1.00 65.62 123 ILE A CA 1
ATOM 951 C C . ILE A 1 123 ? 19.631 1.896 -19.658 1.00 65.62 123 ILE A C 1
ATOM 953 O O . ILE A 1 123 ? 18.910 1.928 -18.668 1.00 65.62 123 ILE A O 1
ATOM 957 N N . GLU A 1 124 ? 20.956 1.804 -19.567 1.00 69.12 124 GLU A N 1
ATOM 958 C CA . GLU A 1 124 ? 21.679 1.671 -18.303 1.00 69.12 124 GLU A CA 1
ATOM 959 C C . GLU A 1 124 ? 21.424 2.878 -17.388 1.00 69.12 124 GLU A C 1
ATOM 961 O O . GLU A 1 124 ? 20.942 2.701 -16.268 1.00 69.12 124 GLU A O 1
ATOM 966 N N . ASN A 1 125 ? 21.565 4.107 -17.897 1.00 66.12 125 ASN A N 1
ATOM 967 C CA . ASN A 1 125 ? 21.238 5.324 -17.145 1.00 66.12 125 ASN A CA 1
ATOM 968 C C . ASN A 1 125 ? 19.755 5.402 -16.745 1.00 66.12 125 ASN A C 1
ATOM 970 O O . ASN A 1 125 ? 19.432 5.823 -15.632 1.00 66.12 125 ASN A O 1
ATOM 974 N N . ALA A 1 126 ? 18.834 4.974 -17.615 1.00 63.66 126 ALA A N 1
ATOM 975 C CA . ALA A 1 126 ? 17.408 4.919 -17.292 1.00 63.66 126 ALA A CA 1
ATOM 976 C C . ALA A 1 126 ? 17.101 3.860 -16.218 1.00 63.66 126 ALA A C 1
ATOM 978 O O . ALA A 1 126 ? 16.246 4.070 -15.359 1.00 63.66 126 ALA A O 1
ATOM 979 N N . THR A 1 127 ? 17.803 2.725 -16.224 1.00 70.69 127 THR A N 1
ATOM 980 C CA . THR A 1 127 ? 17.655 1.699 -15.183 1.00 70.69 127 THR A CA 1
ATOM 981 C C . THR A 1 127 ? 18.270 2.129 -13.857 1.00 70.69 127 THR A C 1
ATOM 983 O O . THR A 1 127 ? 17.672 1.859 -12.817 1.00 70.69 127 THR A O 1
ATOM 986 N N . LEU A 1 128 ? 19.401 2.839 -13.878 1.00 73.25 128 LEU A N 1
ATOM 987 C CA . LEU A 1 128 ? 20.049 3.380 -12.685 1.00 73.25 128 LEU A CA 1
ATOM 988 C C . LEU A 1 128 ? 19.157 4.434 -12.018 1.00 73.25 128 LEU A C 1
ATOM 990 O O . LEU A 1 128 ? 18.799 4.288 -10.854 1.00 73.25 128 LEU A O 1
ATOM 994 N N . THR A 1 129 ? 18.676 5.415 -12.786 1.00 72.50 129 THR A N 1
ATOM 995 C CA . THR A 1 129 ? 17.746 6.445 -12.287 1.00 72.50 129 THR A CA 1
ATOM 996 C C . THR A 1 129 ? 16.430 5.852 -11.788 1.00 72.50 129 THR A C 1
ATOM 998 O O . THR A 1 129 ? 15.888 6.302 -10.778 1.00 72.50 129 THR A O 1
ATOM 1001 N N . ARG A 1 130 ? 15.917 4.796 -12.434 1.00 74.19 130 ARG A N 1
ATOM 1002 C CA . ARG A 1 130 ? 14.722 4.081 -11.964 1.00 74.19 130 ARG A CA 1
ATOM 1003 C C . ARG A 1 130 ? 14.970 3.316 -10.662 1.00 74.19 130 ARG A C 1
ATOM 1005 O O . ARG A 1 130 ? 14.082 3.311 -9.812 1.00 74.19 130 ARG A O 1
ATOM 1012 N N . LYS A 1 131 ? 16.144 2.696 -10.486 1.00 77.50 131 LYS A N 1
ATOM 1013 C CA . LYS A 1 131 ? 16.537 2.042 -9.225 1.00 77.50 131 LYS A CA 1
ATOM 1014 C C . LYS A 1 131 ? 16.663 3.061 -8.093 1.00 77.50 131 LYS A C 1
ATOM 1016 O O . LYS A 1 131 ? 16.043 2.865 -7.054 1.00 77.50 131 LYS A O 1
ATOM 1021 N N . GLU A 1 132 ? 17.351 4.176 -8.326 1.00 78.94 132 GLU A N 1
ATOM 1022 C CA . GLU A 1 132 ? 17.500 5.259 -7.343 1.00 78.94 132 GLU A CA 1
ATOM 1023 C C . GLU A 1 132 ? 16.152 5.885 -6.955 1.00 78.94 132 GLU A C 1
ATOM 1025 O O . GLU A 1 132 ? 15.892 6.151 -5.781 1.00 78.94 132 GLU A O 1
ATOM 1030 N N . ALA A 1 133 ? 15.258 6.102 -7.925 1.00 75.00 133 ALA A N 1
ATOM 1031 C CA . ALA A 1 133 ? 13.913 6.604 -7.656 1.00 75.00 133 ALA A CA 1
ATOM 1032 C C . ALA A 1 133 ? 13.084 5.602 -6.838 1.00 75.00 133 ALA A C 1
ATOM 1034 O O . ALA A 1 133 ? 12.380 5.997 -5.908 1.00 75.00 133 ALA A O 1
ATOM 1035 N N . HIS A 1 134 ? 13.183 4.308 -7.152 1.00 77.19 134 HIS A N 1
ATOM 1036 C CA . HIS A 1 134 ? 12.477 3.263 -6.416 1.00 77.19 134 HIS A CA 1
ATOM 1037 C C . HIS A 1 134 ? 12.987 3.135 -4.973 1.00 77.19 134 HIS A C 1
ATOM 1039 O O . HIS A 1 134 ? 12.189 3.018 -4.046 1.00 77.19 134 HIS A O 1
ATOM 1045 N N . GLU A 1 135 ? 14.298 3.238 -4.763 1.00 82.44 135 GLU A N 1
ATOM 1046 C CA . GLU A 1 135 ? 14.909 3.204 -3.433 1.00 82.44 135 GLU A CA 1
ATOM 1047 C C . GLU A 1 135 ? 14.492 4.412 -2.579 1.00 82.44 135 GLU A C 1
ATOM 1049 O O . GLU A 1 135 ? 14.096 4.242 -1.424 1.00 82.44 135 GLU A O 1
ATOM 1054 N N . LYS A 1 136 ? 14.449 5.618 -3.165 1.00 82.69 136 LYS A N 1
ATOM 1055 C CA . LYS A 1 136 ? 13.925 6.822 -2.492 1.00 82.69 136 LYS A CA 1
ATOM 1056 C C . LYS A 1 136 ? 12.454 6.681 -2.103 1.00 82.69 136 LYS A C 1
ATOM 1058 O O . LYS A 1 136 ? 12.083 7.051 -0.991 1.00 82.69 136 LYS A O 1
ATOM 1063 N N . ILE A 1 137 ? 11.615 6.133 -2.985 1.00 82.69 137 ILE A N 1
ATOM 1064 C CA . ILE A 1 137 ? 10.194 5.892 -2.685 1.00 82.69 137 ILE A CA 1
ATOM 1065 C C . ILE A 1 137 ? 10.050 4.895 -1.531 1.00 82.69 137 ILE A C 1
ATOM 1067 O O . ILE A 1 137 ? 9.270 5.142 -0.612 1.00 82.69 137 ILE A O 1
ATOM 1071 N N . ASN A 1 138 ? 10.825 3.810 -1.539 1.00 86.88 138 ASN A N 1
ATOM 1072 C CA . ASN A 1 138 ? 10.795 2.814 -0.468 1.00 86.88 138 ASN A CA 1
ATOM 1073 C C . ASN A 1 138 ? 11.231 3.411 0.878 1.00 86.88 138 ASN A C 1
ATOM 1075 O O . ASN A 1 138 ? 10.618 3.113 1.905 1.00 86.88 138 ASN A O 1
ATOM 1079 N N . LEU A 1 139 ? 12.238 4.292 0.880 1.00 88.38 139 LEU A N 1
ATOM 1080 C CA . LEU A 1 139 ? 12.670 5.001 2.085 1.00 88.38 139 LEU A CA 1
ATOM 1081 C C . LEU A 1 139 ? 11.547 5.888 2.649 1.00 88.38 139 LEU A C 1
ATOM 1083 O O . LEU A 1 139 ? 11.221 5.782 3.829 1.00 88.38 139 LEU A O 1
ATOM 1087 N N . ILE A 1 140 ? 10.891 6.683 1.795 1.00 87.00 140 ILE A N 1
ATOM 1088 C CA . ILE A 1 140 ? 9.766 7.553 2.184 1.00 87.00 140 ILE A CA 1
ATOM 1089 C C . ILE A 1 140 ? 8.598 6.729 2.739 1.00 87.00 140 ILE A C 1
ATOM 1091 O O . ILE A 1 140 ? 8.004 7.092 3.754 1.00 87.00 140 ILE A O 1
ATOM 1095 N N . GLN A 1 141 ? 8.262 5.605 2.101 1.00 86.50 141 GLN A N 1
ATOM 1096 C CA . GLN A 1 141 ? 7.189 4.726 2.571 1.00 86.50 141 GLN A CA 1
ATOM 1097 C C . GLN A 1 141 ? 7.505 4.115 3.938 1.00 86.50 141 GLN A C 1
ATOM 1099 O O . GLN A 1 141 ? 6.619 4.031 4.792 1.00 86.50 141 GLN A O 1
ATOM 1104 N N . LYS A 1 142 ? 8.763 3.725 4.167 1.00 89.12 142 LYS A N 1
ATOM 1105 C CA . LYS A 1 142 ? 9.212 3.192 5.454 1.00 89.12 142 LYS A CA 1
ATOM 1106 C C . LYS A 1 142 ? 9.135 4.252 6.556 1.00 89.12 142 LYS A C 1
ATOM 1108 O O . LYS A 1 142 ? 8.535 3.992 7.595 1.00 89.12 142 LYS A O 1
ATOM 1113 N N . GLU A 1 143 ? 9.637 5.461 6.302 1.00 88.19 143 GLU A N 1
ATOM 1114 C CA . GLU A 1 143 ? 9.544 6.578 7.252 1.00 88.19 143 GLU A CA 1
ATOM 1115 C C . GLU A 1 143 ? 8.092 6.963 7.564 1.00 88.19 143 GLU A C 1
ATOM 1117 O O . GLU A 1 143 ? 7.743 7.212 8.721 1.00 88.19 143 GLU A O 1
ATOM 1122 N N . ALA A 1 144 ? 7.217 6.976 6.555 1.00 85.62 144 ALA A N 1
ATOM 1123 C CA . ALA A 1 144 ? 5.795 7.241 6.748 1.00 85.62 144 ALA A CA 1
ATOM 1124 C C . ALA A 1 144 ? 5.131 6.161 7.618 1.00 85.62 144 ALA A C 1
ATOM 1126 O O . ALA A 1 144 ? 4.371 6.487 8.533 1.00 85.62 144 ALA A O 1
ATOM 1127 N N . ALA A 1 145 ? 5.442 4.883 7.381 1.00 88.75 145 ALA A N 1
ATOM 1128 C CA . ALA A 1 145 ? 4.921 3.778 8.181 1.00 88.75 145 ALA A CA 1
ATOM 1129 C C . ALA A 1 145 ? 5.373 3.862 9.648 1.00 88.75 145 ALA A C 1
ATOM 1131 O O . ALA A 1 145 ? 4.562 3.647 10.555 1.00 88.75 145 ALA A O 1
ATOM 1132 N N . ASP A 1 146 ? 6.633 4.223 9.892 1.00 89.50 146 ASP A N 1
ATOM 1133 C CA . ASP A 1 146 ? 7.175 4.371 11.243 1.00 89.50 146 ASP A CA 1
ATOM 1134 C C . ASP A 1 146 ? 6.555 5.572 11.978 1.00 89.50 146 ASP A C 1
ATOM 1136 O O . ASP A 1 146 ? 6.153 5.440 13.139 1.00 89.50 146 ASP A O 1
ATOM 1140 N N . ARG A 1 147 ? 6.338 6.706 11.294 1.00 87.81 147 ARG A N 1
ATOM 1141 C CA . ARG A 1 147 ? 5.594 7.849 11.860 1.00 87.81 147 ARG A CA 1
ATOM 1142 C C . ARG A 1 147 ? 4.157 7.484 12.226 1.00 87.81 147 ARG A C 1
ATOM 1144 O O . ARG A 1 147 ? 3.691 7.847 13.304 1.00 87.81 147 ARG A O 1
ATOM 1151 N N . VAL A 1 148 ? 3.455 6.740 11.371 1.00 89.88 148 VAL A N 1
ATOM 1152 C CA . VAL A 1 148 ? 2.080 6.293 11.655 1.00 89.88 148 VAL A CA 1
ATOM 1153 C C . VAL A 1 148 ? 2.038 5.371 12.875 1.00 89.88 148 VAL A C 1
ATOM 1155 O O . VAL A 1 148 ? 1.126 5.490 13.696 1.00 89.88 148 VAL A O 1
ATOM 1158 N N . LYS A 1 149 ? 3.015 4.470 13.033 1.00 90.50 149 LYS A N 1
ATOM 1159 C CA . LYS A 1 149 ? 3.115 3.618 14.230 1.00 90.50 149 LYS A CA 1
ATOM 1160 C C . LYS A 1 149 ? 3.315 4.441 15.500 1.00 90.50 149 LYS A C 1
ATOM 1162 O O . LYS A 1 149 ? 2.644 4.164 16.493 1.00 90.50 149 LYS A O 1
ATOM 1167 N N . LEU A 1 150 ? 4.185 5.452 15.462 1.00 91.00 150 LEU A N 1
ATOM 1168 C CA . LEU A 1 150 ? 4.439 6.323 16.610 1.00 91.00 150 LEU A CA 1
ATOM 1169 C C . LEU A 1 150 ? 3.175 7.089 17.024 1.00 91.00 150 LEU A C 1
ATOM 1171 O O . LEU A 1 150 ? 2.775 7.019 18.183 1.00 91.00 150 LEU A O 1
ATOM 1175 N N . ILE A 1 151 ? 2.479 7.709 16.064 1.00 88.12 151 ILE A N 1
ATOM 1176 C CA . ILE A 1 151 ? 1.231 8.450 16.319 1.00 88.12 151 ILE A CA 1
ATOM 1177 C C . ILE A 1 151 ? 0.159 7.538 16.926 1.00 88.12 151 ILE A C 1
ATOM 1179 O O . ILE A 1 151 ? -0.527 7.926 17.869 1.00 88.12 151 ILE A O 1
ATOM 1183 N N . LYS A 1 152 ? 0.010 6.307 16.418 1.00 89.56 152 LYS A N 1
ATOM 1184 C CA . LYS A 1 152 ? -0.951 5.341 16.974 1.00 89.56 152 LYS A CA 1
ATOM 1185 C C . LYS A 1 152 ? -0.625 4.970 18.419 1.00 89.56 152 LYS A C 1
ATOM 1187 O O . LYS A 1 152 ? -1.547 4.842 19.221 1.00 89.56 152 LYS A O 1
ATOM 1192 N N . LYS A 1 153 ? 0.658 4.810 18.748 1.00 90.12 153 LYS A N 1
ATOM 1193 C CA . LYS A 1 153 ? 1.101 4.504 20.111 1.00 90.12 153 LYS A CA 1
ATOM 1194 C C . LYS A 1 153 ? 0.807 5.667 21.064 1.00 90.12 153 LYS A C 1
ATOM 1196 O O . LYS A 1 153 ? 0.156 5.454 22.081 1.00 90.12 153 LYS A O 1
ATOM 1201 N N . GLU A 1 154 ? 1.186 6.889 20.694 1.00 87.62 154 GLU A N 1
ATOM 1202 C CA . GLU A 1 154 ? 0.910 8.090 21.497 1.00 87.62 154 GLU A CA 1
ATOM 1203 C C . GLU A 1 154 ? -0.596 8.333 21.684 1.00 87.62 154 GLU A C 1
ATOM 1205 O O . GLU A 1 154 ? -1.048 8.714 22.765 1.00 87.62 154 GLU A O 1
ATOM 1210 N N . ALA A 1 155 ? -1.401 8.090 20.645 1.00 88.62 155 ALA A N 1
ATOM 1211 C CA . ALA A 1 155 ? -2.853 8.197 20.734 1.00 88.62 155 ALA A CA 1
ATOM 1212 C C . ALA A 1 155 ? -3.446 7.155 21.696 1.00 88.62 155 ALA A C 1
ATOM 1214 O O . ALA A 1 155 ? -4.316 7.494 22.497 1.00 88.62 155 ALA A O 1
ATOM 1215 N N . ALA A 1 156 ? -2.967 5.908 21.654 1.00 89.12 156 ALA A N 1
ATOM 1216 C CA . ALA A 1 156 ? -3.409 4.859 22.569 1.00 89.12 156 ALA A CA 1
ATOM 1217 C C . ALA A 1 156 ? -3.065 5.191 24.032 1.00 89.12 156 ALA A C 1
ATOM 1219 O O . ALA A 1 156 ? -3.912 5.027 24.910 1.00 89.12 156 ALA A O 1
ATOM 1220 N N . GLU A 1 157 ? -1.866 5.721 24.288 1.00 88.69 157 GLU A N 1
ATOM 1221 C CA . GLU A 1 157 ? -1.448 6.171 25.622 1.00 88.69 157 GLU A CA 1
ATOM 1222 C C . GLU A 1 157 ? -2.337 7.314 26.135 1.00 88.69 157 GLU A C 1
ATOM 1224 O O . GLU A 1 157 ? -2.846 7.241 27.254 1.00 88.69 157 GLU A O 1
ATOM 1229 N N . LYS A 1 158 ? -2.624 8.323 25.300 1.00 87.12 158 LYS A N 1
ATOM 1230 C CA . LYS A 1 158 ? -3.547 9.417 25.655 1.00 87.12 158 LYS A CA 1
ATOM 1231 C C . LYS A 1 158 ? -4.964 8.924 25.940 1.00 87.12 158 LYS A C 1
ATOM 1233 O O . LYS A 1 158 ? -5.571 9.359 26.915 1.00 87.12 158 LYS A O 1
ATOM 1238 N N . ILE A 1 159 ? -5.495 8.007 25.128 1.00 86.50 159 ILE A N 1
ATOM 1239 C CA . ILE A 1 159 ? -6.824 7.415 25.353 1.00 86.50 159 ILE A CA 1
ATOM 1240 C C . ILE A 1 159 ? -6.853 6.654 26.681 1.00 86.50 159 ILE A C 1
ATOM 1242 O O . ILE A 1 159 ? -7.812 6.795 27.441 1.00 86.50 159 ILE A O 1
ATOM 1246 N N . SER A 1 160 ? -5.804 5.886 26.982 1.00 87.25 160 SER A N 1
ATOM 1247 C CA . SER A 1 160 ? -5.681 5.179 28.258 1.00 87.25 160 SER A CA 1
ATOM 1248 C C . SER A 1 160 ? -5.662 6.151 29.439 1.00 87.25 160 SER A C 1
ATOM 1250 O O . SER A 1 160 ? -6.336 5.905 30.439 1.00 87.25 160 SER A O 1
ATOM 1252 N N . LEU A 1 161 ? -4.942 7.271 29.318 1.00 87.94 161 LEU A N 1
ATOM 1253 C CA . LEU A 1 161 ? -4.880 8.302 30.355 1.00 87.94 161 LEU A CA 1
ATOM 1254 C C . LEU A 1 161 ? -6.260 8.928 30.608 1.00 87.94 161 LEU A C 1
ATOM 1256 O O . LEU A 1 161 ? -6.718 8.972 31.745 1.00 87.94 161 LEU A O 1
ATOM 1260 N N . ILE A 1 162 ? -6.970 9.310 29.541 1.00 85.56 162 ILE A N 1
ATOM 1261 C CA . ILE A 1 162 ? -8.327 9.877 29.621 1.00 85.56 162 ILE A CA 1
ATOM 1262 C C . ILE A 1 162 ? -9.305 8.878 30.255 1.00 85.56 162 ILE A C 1
ATOM 1264 O O . ILE A 1 162 ? -10.166 9.253 31.052 1.00 85.56 162 ILE A O 1
ATOM 1268 N N . GLN A 1 163 ? -9.200 7.588 29.920 1.00 82.12 163 GLN A N 1
ATOM 1269 C CA . GLN A 1 163 ? -10.036 6.556 30.537 1.00 82.12 163 GLN A CA 1
ATOM 1270 C C . GLN A 1 163 ? -9.734 6.386 32.028 1.00 82.12 163 GLN A C 1
ATOM 1272 O O . GLN A 1 163 ? -10.670 6.215 32.813 1.00 82.12 163 GLN A O 1
ATOM 1277 N N . ALA A 1 164 ? -8.461 6.447 32.425 1.00 80.62 164 ALA A N 1
ATOM 1278 C CA . ALA A 1 164 ? -8.057 6.396 33.825 1.00 80.62 164 ALA A CA 1
ATOM 1279 C C . ALA A 1 164 ? -8.568 7.620 34.601 1.00 80.62 164 ALA A C 1
ATOM 1281 O O . ALA A 1 164 ? -9.182 7.448 35.653 1.00 80.62 164 ALA A O 1
ATOM 1282 N N . GLU A 1 165 ? -8.426 8.829 34.051 1.00 80.12 165 GLU A N 1
ATOM 1283 C CA . GLU A 1 165 ? -8.977 10.056 34.639 1.00 80.12 165 GLU A CA 1
ATOM 1284 C C . GLU A 1 165 ? -10.496 9.981 34.775 1.00 80.12 165 GLU A C 1
ATOM 1286 O O . GLU A 1 165 ? -11.028 10.277 35.838 1.00 80.12 165 GLU A O 1
ATOM 1291 N N . LYS A 1 166 ? -11.214 9.502 33.753 1.00 75.44 166 LYS A N 1
ATOM 1292 C CA . LYS A 1 166 ? -12.673 9.331 33.823 1.00 75.44 166 LYS A CA 1
ATOM 1293 C C . LYS A 1 166 ? -13.091 8.323 34.897 1.00 75.44 166 LYS A C 1
ATOM 1295 O O . LYS A 1 166 ? -14.132 8.513 35.524 1.00 75.44 166 LYS A O 1
ATOM 1300 N N . ARG A 1 167 ? -12.312 7.256 35.115 1.00 71.94 167 ARG A N 1
ATOM 1301 C CA . ARG A 1 167 ? -12.545 6.299 36.212 1.00 71.94 167 ARG A CA 1
ATOM 1302 C C . ARG A 1 167 ? -12.280 6.933 37.572 1.00 71.94 167 ARG A C 1
ATOM 1304 O O . ARG A 1 167 ? -13.112 6.776 38.455 1.00 71.94 167 ARG A O 1
ATOM 1311 N N . ALA A 1 168 ? -11.185 7.675 37.722 1.00 73.06 168 ALA A N 1
ATOM 1312 C CA . ALA A 1 168 ? -10.875 8.393 38.955 1.00 73.06 168 ALA A CA 1
ATOM 1313 C C . ALA A 1 168 ? -11.943 9.451 39.276 1.00 73.06 168 ALA A C 1
ATOM 1315 O O . ALA A 1 168 ? -12.386 9.553 40.414 1.00 73.06 168 ALA A O 1
ATOM 1316 N N . LEU A 1 169 ? -12.423 10.181 38.264 1.00 70.12 169 LEU A N 1
ATOM 1317 C CA . LEU A 1 169 ? -13.490 11.167 38.416 1.00 70.12 169 LEU A CA 1
ATOM 1318 C C . LEU A 1 169 ? -14.815 10.505 38.808 1.00 70.12 169 LEU A C 1
ATOM 1320 O O . LEU A 1 169 ? -15.516 11.022 39.667 1.00 70.12 169 LEU A O 1
ATOM 1324 N N . ARG A 1 170 ? -15.145 9.341 38.228 1.00 66.44 170 ARG A N 1
ATOM 1325 C CA . ARG A 1 170 ? -16.299 8.543 38.671 1.00 66.44 170 ARG A CA 1
ATOM 1326 C C . ARG A 1 170 ? -16.149 8.115 40.123 1.00 66.44 170 ARG A C 1
ATOM 1328 O O . ARG A 1 170 ? -17.058 8.393 40.883 1.00 66.44 170 ARG A O 1
ATOM 1335 N N . ALA A 1 171 ? -15.001 7.555 40.501 1.00 64.75 171 ALA A N 1
ATOM 1336 C CA . ALA A 1 171 ? -14.726 7.133 41.873 1.00 64.75 171 ALA A CA 1
ATOM 1337 C C . ALA A 1 171 ? -14.812 8.291 42.888 1.00 64.75 171 ALA A C 1
ATOM 1339 O O . ALA A 1 171 ? -15.232 8.088 44.019 1.00 64.75 171 ALA A O 1
ATOM 1340 N N . LEU A 1 172 ? -14.440 9.512 42.483 1.00 64.06 172 LEU A N 1
ATOM 1341 C CA . LEU A 1 172 ? -14.570 10.726 43.300 1.00 64.06 172 LEU A CA 1
ATOM 1342 C C . LEU A 1 172 ? -16.009 11.256 43.385 1.00 64.06 172 LEU A C 1
ATOM 1344 O O . LEU A 1 172 ? -16.349 11.934 44.350 1.00 64.06 172 LEU A O 1
ATOM 1348 N N . MET A 1 173 ? -16.838 11.000 42.370 1.00 62.19 173 MET A N 1
ATOM 1349 C CA . MET A 1 173 ? -18.238 11.444 42.314 1.00 62.19 173 MET A CA 1
ATOM 1350 C C . MET A 1 173 ? -19.229 10.379 42.796 1.00 62.19 173 MET A C 1
ATOM 1352 O O . MET A 1 173 ? -20.410 10.681 42.963 1.00 62.19 173 MET A O 1
ATOM 1356 N N . SER A 1 174 ? -18.763 9.151 42.998 1.00 60.56 174 SER A N 1
ATOM 1357 C CA . SER A 1 174 ? -19.535 8.032 43.504 1.00 60.56 174 SER A CA 1
ATOM 1358 C C . SER A 1 174 ? -19.309 7.894 45.003 1.00 60.56 174 SER A C 1
ATOM 1360 O O . SER A 1 174 ? -18.210 7.567 45.452 1.00 60.56 174 SER A O 1
ATOM 1362 N N . PHE A 1 175 ? -20.355 8.118 45.783 1.00 68.56 175 PHE A N 1
ATOM 1363 C CA . PHE A 1 175 ? -20.343 7.803 47.204 1.00 68.56 175 PHE A CA 1
ATOM 1364 C C . PHE A 1 175 ? -21.039 6.460 47.393 1.00 68.56 175 PHE A C 1
ATOM 1366 O O . PHE A 1 175 ? -22.155 6.261 46.903 1.00 68.56 175 PHE A O 1
ATOM 1373 N N . THR A 1 176 ? -20.369 5.533 48.074 1.00 77.19 176 THR A N 1
ATOM 1374 C CA . THR A 1 176 ? -20.993 4.287 48.502 1.00 77.19 176 THR A CA 1
ATOM 1375 C C . THR A 1 176 ? -21.739 4.530 49.805 1.00 77.19 176 THR A C 1
ATOM 1377 O O . THR A 1 176 ? -21.169 5.002 50.788 1.00 77.19 176 THR A O 1
ATOM 1380 N N . TYR A 1 177 ? -23.029 4.218 49.808 1.00 80.88 177 TYR A N 1
ATOM 1381 C CA . TYR A 1 177 ? -23.870 4.269 50.995 1.00 80.88 177 TYR A CA 1
ATOM 1382 C C . TYR A 1 177 ? -24.379 2.871 51.296 1.00 80.88 177 TYR A C 1
ATOM 1384 O O . TYR A 1 177 ? -24.737 2.129 50.389 1.00 80.88 177 TYR A O 1
ATOM 1392 N N . ASP A 1 178 ? -24.426 2.522 52.573 1.00 86.62 178 ASP A N 1
ATOM 1393 C CA . ASP A 1 178 ? -25.164 1.353 53.030 1.00 86.62 178 ASP A CA 1
ATOM 1394 C C . ASP A 1 178 ? -26.575 1.808 53.415 1.00 86.62 178 ASP A C 1
ATOM 1396 O O . ASP A 1 178 ? -26.730 2.554 54.386 1.00 86.62 178 ASP A O 1
ATOM 1400 N N . ILE A 1 179 ? -27.588 1.418 52.639 1.00 88.50 179 ILE A N 1
ATOM 1401 C CA . ILE A 1 179 ? -28.985 1.851 52.821 1.00 88.50 179 ILE A CA 1
ATOM 1402 C C . ILE A 1 179 ? -29.924 0.650 52.970 1.00 88.50 179 ILE A C 1
ATOM 1404 O O . ILE A 1 179 ? -29.615 -0.427 52.457 1.00 88.50 179 ILE A O 1
ATOM 1408 N N . PRO A 1 180 ? -31.076 0.800 53.644 1.00 91.69 180 PRO A N 1
ATOM 1409 C CA . PRO A 1 180 ? -32.104 -0.233 53.654 1.00 91.69 180 PRO A CA 1
ATOM 1410 C C . PRO A 1 180 ? -32.584 -0.566 52.237 1.00 91.69 180 PRO A C 1
ATOM 1412 O O . PRO A 1 180 ? -32.846 0.335 51.441 1.00 91.69 180 PRO A O 1
ATOM 1415 N N . ILE A 1 181 ? -32.754 -1.856 51.934 1.00 90.75 181 ILE A N 1
ATOM 1416 C CA . ILE A 1 181 ? -33.252 -2.311 5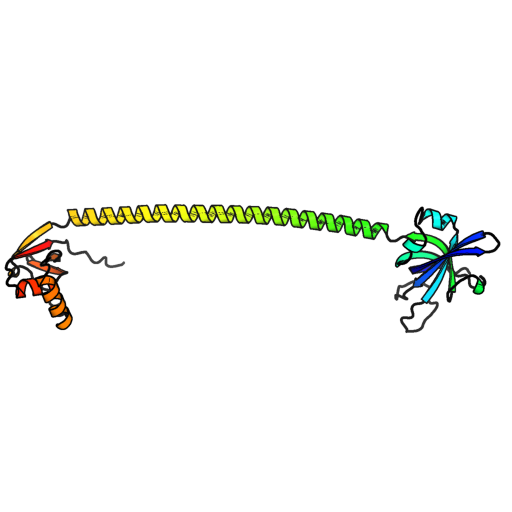0.621 1.00 90.75 181 ILE A CA 1
ATOM 1417 C C . ILE A 1 181 ? -34.627 -1.715 50.286 1.00 90.75 181 ILE A C 1
ATOM 1419 O O . ILE A 1 181 ? -34.912 -1.424 49.127 1.00 90.75 181 ILE A O 1
ATOM 1423 N N . GLU A 1 182 ? -35.457 -1.492 51.303 1.00 89.62 182 GLU A N 1
ATOM 1424 C CA . GLU A 1 182 ? -36.806 -0.926 51.188 1.00 89.62 182 GLU A CA 1
ATOM 1425 C C . GLU A 1 182 ? -36.814 0.554 50.766 1.00 89.62 182 GLU A C 1
ATOM 1427 O O . GLU A 1 182 ? -37.814 1.044 50.247 1.00 89.62 182 GLU A O 1
ATOM 1432 N N . GLU A 1 183 ? -35.705 1.275 50.965 1.00 89.81 183 GLU A N 1
ATOM 1433 C CA . GLU A 1 183 ? -35.569 2.680 50.557 1.00 89.81 183 GLU A CA 1
ATOM 1434 C C . GLU A 1 183 ? -35.204 2.835 49.070 1.00 89.81 183 GLU A C 1
ATOM 1436 O O . GLU A 1 183 ? -35.224 3.952 48.541 1.00 89.81 183 GLU A O 1
ATOM 1441 N N . ILE A 1 184 ? -34.887 1.727 48.387 1.00 91.88 184 ILE A N 1
ATOM 1442 C CA . ILE A 1 184 ? -34.562 1.704 46.960 1.00 91.88 184 ILE A CA 1
ATOM 1443 C C . ILE A 1 184 ? -35.858 1.617 46.150 1.00 91.88 184 ILE A C 1
ATOM 1445 O O . ILE A 1 184 ? -36.553 0.605 46.138 1.00 91.88 184 ILE A O 1
ATOM 1449 N N . ASP A 1 185 ? -36.155 2.688 45.425 1.00 92.94 185 ASP A N 1
ATOM 1450 C CA . ASP A 1 185 ? -37.290 2.788 44.514 1.00 92.94 185 ASP A CA 1
ATOM 1451 C C . ASP A 1 185 ? -36.956 2.100 43.179 1.00 92.94 185 ASP A C 1
ATOM 1453 O O . ASP A 1 185 ? -35.950 2.423 42.542 1.00 92.94 185 ASP A O 1
ATOM 1457 N N . ILE A 1 186 ? -37.775 1.142 42.741 1.00 91.88 186 ILE A N 1
ATOM 1458 C CA . ILE A 1 186 ? -37.549 0.396 41.493 1.00 91.88 186 ILE A CA 1
ATOM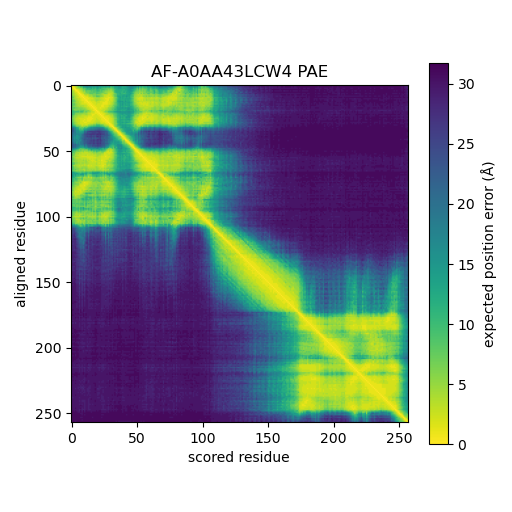 1459 C C . ILE A 1 186 ? -38.452 0.969 40.397 1.00 91.88 186 ILE A C 1
ATOM 1461 O O . ILE A 1 186 ? -39.671 0.909 40.534 1.00 91.88 186 ILE A O 1
ATOM 1465 N N . PRO A 1 187 ? -37.894 1.495 39.293 1.00 89.56 187 PRO A N 1
ATOM 1466 C CA . PRO A 1 187 ? -38.696 1.923 38.154 1.00 89.56 187 PRO A CA 1
ATOM 1467 C C . PRO A 1 187 ? -39.475 0.774 37.509 1.00 89.56 187 PRO A C 1
ATOM 1469 O O . PRO A 1 187 ? -38.899 -0.278 37.229 1.00 89.56 187 PRO A O 1
ATOM 1472 N N . ASP A 1 188 ? -40.713 1.044 37.091 1.00 86.12 188 ASP A N 1
ATOM 1473 C CA . ASP A 1 188 ? -41.535 0.114 36.294 1.00 86.12 188 ASP A CA 1
ATOM 1474 C C . ASP A 1 188 ? -40.881 -0.296 34.958 1.00 86.12 188 ASP A C 1
ATOM 1476 O O . ASP A 1 188 ? -41.289 -1.260 34.316 1.00 86.12 188 ASP A O 1
ATOM 1480 N N . SER A 1 189 ? -39.857 0.439 34.505 1.00 84.31 189 SER A N 1
ATOM 1481 C CA . SER A 1 189 ? -39.107 0.121 33.287 1.00 84.31 189 SER A CA 1
ATOM 1482 C C . SER A 1 189 ? -38.199 -1.107 33.413 1.00 84.31 189 SER A C 1
ATOM 1484 O O . SER A 1 189 ? -37.677 -1.569 32.398 1.00 84.31 189 SER A O 1
ATOM 1486 N N . PHE A 1 190 ? -37.952 -1.613 34.625 1.00 84.31 190 PHE A N 1
ATOM 1487 C CA . PHE A 1 190 ? -37.183 -2.842 34.804 1.00 84.31 190 PHE A CA 1
ATOM 1488 C C . PHE A 1 190 ? -38.033 -4.056 34.431 1.00 84.31 190 PHE A C 1
ATOM 1490 O O . PHE A 1 190 ? -39.044 -4.347 35.058 1.00 84.31 190 PHE A O 1
ATOM 1497 N N . ALA A 1 191 ? -37.596 -4.791 33.410 1.00 82.75 191 ALA A N 1
ATOM 1498 C CA . ALA A 1 191 ? -38.167 -6.094 33.107 1.00 82.75 191 ALA A CA 1
ATOM 1499 C C . ALA A 1 191 ? -37.669 -7.133 34.120 1.00 82.75 191 ALA A C 1
ATOM 1501 O O . ALA A 1 191 ? -36.486 -7.136 34.479 1.00 82.75 191 ALA A O 1
ATOM 1502 N N . GLU A 1 192 ? -38.551 -8.046 34.526 1.00 82.12 192 GLU A N 1
ATOM 1503 C CA . GLU A 1 192 ? -38.155 -9.186 35.346 1.00 82.12 192 GLU A CA 1
ATOM 1504 C C . GLU A 1 192 ? -37.051 -9.992 34.636 1.00 82.12 192 GLU A C 1
ATOM 1506 O O . GLU A 1 192 ? -37.183 -10.351 33.457 1.00 82.12 192 GLU A O 1
ATOM 1511 N N . PRO A 1 193 ? -35.923 -10.262 35.313 1.00 83.12 193 PRO A N 1
ATOM 1512 C CA . PRO A 1 193 ? -34.850 -11.045 34.729 1.00 83.12 193 PRO A CA 1
ATOM 1513 C C . PRO A 1 193 ? -35.300 -12.487 34.461 1.00 83.12 193 PRO A C 1
ATOM 1515 O O . PRO A 1 193 ? -36.109 -13.065 35.178 1.00 83.12 193 PRO A O 1
ATOM 1518 N N . ASN A 1 194 ? -34.735 -13.095 33.414 1.00 86.38 194 ASN A N 1
ATOM 1519 C CA . ASN A 1 194 ? -35.072 -14.464 33.021 1.00 86.38 194 ASN A CA 1
ATOM 1520 C C . ASN A 1 194 ? -34.863 -15.454 34.197 1.00 86.38 194 ASN A C 1
ATOM 1522 O O . ASN A 1 194 ? -33.738 -15.520 34.706 1.00 86.38 194 ASN A O 1
ATOM 1526 N N . PRO A 1 195 ? -35.868 -16.276 34.566 1.00 83.81 195 PRO A N 1
ATOM 1527 C CA . PRO A 1 195 ? -35.801 -17.163 35.733 1.00 83.81 195 PRO A CA 1
ATOM 1528 C C . PRO A 1 195 ? -34.600 -18.117 35.740 1.00 83.81 195 PRO A C 1
ATOM 1530 O O . PRO A 1 195 ? -33.951 -18.296 36.766 1.00 83.81 195 PRO A O 1
ATOM 1533 N N . ASN A 1 196 ? -34.227 -18.671 34.582 1.00 84.69 196 ASN A N 1
ATOM 1534 C CA . ASN A 1 196 ? -33.093 -19.597 34.482 1.00 84.69 196 ASN A CA 1
ATOM 1535 C C . ASN A 1 196 ? -31.753 -18.884 34.721 1.00 84.69 196 ASN A C 1
ATOM 1537 O O . ASN A 1 196 ? -30.837 -19.452 35.310 1.00 84.69 196 ASN A O 1
ATOM 1541 N N . LYS A 1 197 ? -31.635 -17.624 34.278 1.00 83.44 197 LYS A N 1
ATOM 1542 C CA . LYS A 1 197 ? -30.449 -16.794 34.546 1.00 83.44 197 LYS A CA 1
ATOM 1543 C C . LYS A 1 197 ? -30.402 -16.333 36.000 1.00 83.44 197 LYS A C 1
ATOM 1545 O O . LYS A 1 197 ? -29.310 -16.202 36.544 1.00 83.44 197 LYS A O 1
ATOM 1550 N N . MET A 1 198 ? -31.565 -16.104 36.609 1.00 83.44 198 MET A N 1
ATOM 1551 C CA . MET A 1 198 ? -31.677 -15.768 38.026 1.00 83.44 198 MET A CA 1
ATOM 1552 C C . MET A 1 198 ? -31.206 -16.913 38.912 1.00 83.44 198 MET A C 1
ATOM 1554 O O . MET A 1 198 ? -30.362 -16.673 39.763 1.00 83.44 198 MET A O 1
ATOM 1558 N N . LEU A 1 199 ? -31.660 -18.146 38.670 1.00 85.06 199 LEU A N 1
ATOM 1559 C CA . LEU A 1 199 ? -31.229 -19.321 39.438 1.00 85.06 199 LEU A CA 1
ATOM 1560 C C . LEU A 1 199 ? -29.712 -19.539 39.364 1.00 85.06 199 LEU A C 1
ATOM 1562 O O . LEU A 1 199 ? -29.063 -19.672 40.396 1.00 85.06 199 LEU A O 1
ATOM 1566 N N . ALA A 1 200 ? -29.135 -19.477 38.160 1.00 84.31 200 ALA A N 1
ATOM 1567 C CA . ALA A 1 200 ? -27.690 -19.622 37.976 1.00 84.31 200 ALA A CA 1
ATOM 1568 C C . ALA A 1 200 ? -26.892 -18.535 38.715 1.00 84.31 200 ALA A C 1
ATOM 1570 O O . ALA A 1 200 ? -25.844 -18.809 39.297 1.00 84.31 200 ALA A O 1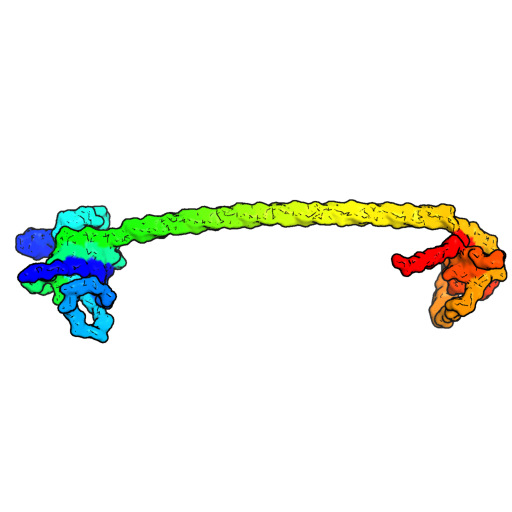
ATOM 1571 N N . LYS A 1 201 ? -27.394 -17.293 38.719 1.00 83.06 201 LYS A N 1
ATOM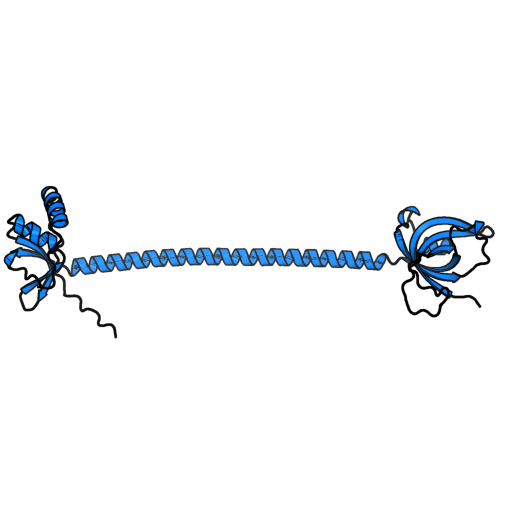 1572 C CA . LYS A 1 201 ? -26.793 -16.211 39.502 1.00 83.06 201 LYS A CA 1
ATOM 1573 C C . LYS A 1 201 ? -26.963 -16.462 40.999 1.00 83.06 201 LYS A C 1
ATOM 1575 O O . LYS A 1 201 ? -26.013 -16.300 41.743 1.00 83.06 201 LYS A O 1
ATOM 1580 N N . LEU A 1 202 ? -28.122 -16.911 41.455 1.00 83.75 202 LEU A N 1
ATOM 1581 C CA . LEU A 1 202 ? -28.369 -17.190 42.868 1.00 83.75 202 LEU A CA 1
ATOM 1582 C C . LEU A 1 202 ? -27.383 -18.235 43.424 1.00 83.75 202 LEU A C 1
ATOM 1584 O O . LEU A 1 202 ? -26.807 -18.017 44.486 1.00 83.75 202 LEU A O 1
ATOM 1588 N N . GLU A 1 203 ? -27.101 -19.297 42.664 1.00 83.06 203 GLU A N 1
ATOM 1589 C CA . GLU A 1 203 ? -26.061 -20.288 42.986 1.00 83.06 203 GLU A CA 1
ATOM 1590 C C . GLU A 1 203 ? -24.647 -19.679 43.003 1.00 83.06 203 GLU A C 1
ATOM 1592 O O . GLU A 1 203 ? -23.882 -19.910 43.939 1.00 83.06 203 GLU A O 1
ATOM 1597 N N . GLU A 1 204 ? -24.298 -18.855 42.009 1.00 83.00 204 GLU A N 1
ATOM 1598 C CA . GLU A 1 204 ? -23.007 -18.146 41.943 1.00 83.00 204 GLU A CA 1
ATOM 1599 C C . GLU A 1 204 ? -22.781 -17.258 43.181 1.00 83.00 204 GLU A C 1
ATOM 1601 O O . GLU A 1 204 ? -21.699 -17.248 43.772 1.00 83.00 204 GLU A O 1
ATOM 1606 N N . TYR A 1 205 ? -23.829 -16.560 43.615 1.00 79.12 205 TYR A N 1
ATOM 1607 C CA . TYR A 1 205 ? -23.803 -15.640 44.748 1.00 79.12 205 TYR A CA 1
ATOM 1608 C C . TYR A 1 205 ? -23.819 -16.336 46.116 1.00 79.12 205 TYR A C 1
ATOM 1610 O O . TYR A 1 205 ? -23.397 -15.729 47.098 1.00 79.12 205 TYR A O 1
ATOM 1618 N N . GLN A 1 206 ? -24.244 -17.603 46.205 1.00 76.75 206 GLN A N 1
ATOM 1619 C CA . GLN A 1 206 ? -24.058 -18.409 47.421 1.00 76.75 206 GLN A CA 1
ATOM 1620 C C . GLN A 1 206 ? -22.577 -18.723 47.677 1.00 76.75 206 GLN A C 1
ATOM 1622 O O . GLN A 1 206 ? -22.160 -18.840 48.828 1.00 76.75 206 GLN A O 1
ATOM 1627 N N . VAL A 1 207 ? -21.778 -18.852 46.613 1.00 74.56 207 VAL A N 1
ATOM 1628 C CA . VAL A 1 207 ? -20.344 -19.165 46.705 1.00 74.56 207 VAL A CA 1
ATOM 1629 C C . VAL A 1 207 ? -19.506 -17.900 46.911 1.00 74.56 207 VAL A C 1
ATOM 1631 O O . VAL A 1 207 ? -18.512 -17.939 47.636 1.00 74.56 207 VAL A O 1
ATOM 1634 N N . ASN A 1 208 ? -19.898 -16.777 46.302 1.00 74.94 208 ASN A N 1
ATOM 1635 C CA . ASN A 1 208 ? -19.227 -15.488 46.464 1.00 74.94 208 ASN A CA 1
ATOM 1636 C C . ASN A 1 208 ? -20.252 -14.339 46.569 1.00 74.94 208 ASN A C 1
ATOM 1638 O O . ASN A 1 208 ? -20.709 -13.841 45.535 1.00 74.94 208 ASN A O 1
ATOM 1642 N N . PRO A 1 209 ? -20.616 -13.897 47.788 1.00 71.00 209 PRO A N 1
ATOM 1643 C CA . PRO A 1 209 ? -21.647 -12.885 48.009 1.00 71.00 209 PRO A CA 1
ATOM 1644 C C . PRO A 1 209 ? -21.122 -11.461 47.752 1.00 71.00 209 PRO A C 1
ATOM 1646 O O . PRO A 1 209 ? -21.173 -10.590 48.619 1.00 71.00 209 PRO A O 1
ATOM 1649 N N . ASP A 1 210 ? -20.609 -11.200 46.549 1.00 81.12 210 ASP A N 1
ATOM 1650 C CA . ASP A 1 210 ? -20.206 -9.854 46.134 1.00 81.12 210 ASP A CA 1
ATOM 1651 C C . ASP A 1 210 ? -21.388 -9.077 45.540 1.00 81.12 210 ASP A C 1
ATOM 1653 O O . ASP A 1 210 ? -21.558 -8.940 44.321 1.00 81.12 210 ASP A O 1
ATOM 1657 N N . LEU A 1 211 ? -22.232 -8.562 46.433 1.00 81.25 211 LEU A N 1
ATOM 1658 C CA . LEU A 1 211 ? -23.406 -7.755 46.092 1.00 81.25 211 LEU A CA 1
ATOM 1659 C C . LEU A 1 211 ? -23.077 -6.275 45.827 1.00 81.25 211 LEU A C 1
ATOM 1661 O O . LEU A 1 211 ? -23.990 -5.459 45.702 1.00 81.25 211 LEU A O 1
ATOM 1665 N N . THR A 1 212 ? -21.797 -5.913 45.699 1.00 81.12 212 THR A N 1
ATOM 1666 C CA . THR A 1 212 ? -21.389 -4.541 45.366 1.00 81.12 212 THR A CA 1
ATOM 1667 C C . THR A 1 212 ? -21.774 -4.162 43.930 1.00 81.12 212 THR A C 1
ATOM 1669 O O . THR A 1 212 ? -22.057 -5.016 43.083 1.00 81.12 212 THR A O 1
ATOM 1672 N N . GLY A 1 213 ? -21.802 -2.863 43.617 1.00 80.94 213 GLY A N 1
ATOM 1673 C CA . GLY A 1 213 ? -22.086 -2.363 42.265 1.00 80.94 213 GLY A CA 1
ATOM 1674 C C . GLY A 1 213 ? -23.574 -2.275 41.913 1.00 80.94 213 GLY A C 1
ATOM 1675 O O . GLY A 1 213 ? -23.931 -2.406 40.743 1.00 80.94 213 GLY A O 1
ATOM 1676 N N . VAL A 1 214 ? -24.439 -2.081 42.911 1.00 88.25 214 VAL A N 1
ATOM 1677 C CA . VAL A 1 214 ? -25.819 -1.624 42.699 1.00 88.25 214 VAL A CA 1
ATOM 1678 C C . VAL A 1 214 ? -25.811 -0.106 42.583 1.00 88.25 214 VAL A C 1
ATOM 1680 O O . VAL A 1 214 ? -25.337 0.582 43.484 1.00 88.25 214 VAL A O 1
ATOM 1683 N N . LEU A 1 215 ? -26.299 0.413 41.457 1.00 90.31 215 LEU A N 1
ATOM 1684 C CA . LEU A 1 215 ? -26.258 1.838 41.141 1.00 90.31 215 LEU A CA 1
ATOM 1685 C C . LEU A 1 215 ? -27.624 2.465 41.406 1.00 90.31 215 LEU A C 1
ATOM 1687 O O . LEU A 1 215 ? -28.632 1.991 40.878 1.00 90.31 215 LEU A O 1
ATOM 1691 N N . VAL A 1 216 ? -27.658 3.564 42.158 1.00 90.56 216 VAL A N 1
ATOM 1692 C CA . VAL A 1 216 ? -28.883 4.332 42.433 1.00 90.56 216 VAL A CA 1
ATOM 1693 C C . VAL A 1 216 ? -28.679 5.810 42.113 1.00 90.56 216 VAL A C 1
ATOM 1695 O O . VAL A 1 216 ? -27.556 6.307 42.128 1.00 90.56 216 VAL A O 1
ATOM 1698 N N . TYR A 1 217 ? -29.754 6.546 41.845 1.00 89.62 217 TYR A N 1
ATOM 1699 C CA . TYR A 1 217 ? -29.705 7.999 41.684 1.00 89.62 217 TYR A CA 1
ATOM 1700 C C . TYR A 1 217 ? -30.829 8.689 42.468 1.00 89.62 217 TYR A C 1
ATOM 1702 O O . TYR A 1 217 ? -31.927 8.141 42.573 1.00 89.62 217 TYR A O 1
ATOM 1710 N N . PRO A 1 218 ? -30.608 9.910 42.991 1.00 87.69 218 PRO A N 1
ATOM 1711 C CA . PRO A 1 218 ? -31.666 10.669 43.647 1.00 87.69 218 PRO A CA 1
ATOM 1712 C C . PRO A 1 218 ? -32.734 11.111 42.636 1.00 87.69 218 PRO A C 1
ATOM 1714 O O . PRO A 1 218 ? -32.423 11.776 41.643 1.00 87.69 218 PRO A O 1
ATOM 1717 N N . ASN A 1 219 ? -33.996 10.783 42.898 1.00 87.25 219 ASN A N 1
ATOM 1718 C CA . ASN A 1 219 ? -35.150 11.133 42.073 1.00 87.25 219 ASN A CA 1
ATOM 1719 C C . ASN A 1 219 ? -36.332 11.507 42.974 1.00 87.25 219 ASN A C 1
ATOM 1721 O O . ASN A 1 219 ? -36.825 10.677 43.731 1.00 87.25 219 ASN A O 1
ATOM 1725 N N . ASN A 1 220 ? -36.787 12.761 42.915 1.00 83.31 220 ASN A N 1
ATOM 1726 C CA . ASN A 1 220 ? -37.928 13.251 43.705 1.00 83.31 220 ASN A CA 1
ATOM 1727 C C . ASN A 1 220 ? -37.855 12.918 45.215 1.00 83.31 220 ASN A C 1
ATOM 1729 O O . ASN A 1 220 ? -38.869 12.622 45.839 1.00 83.31 220 ASN A O 1
ATOM 1733 N N . GLY A 1 221 ? -36.653 12.952 45.804 1.00 81.75 221 GLY A N 1
ATOM 1734 C CA . GLY A 1 221 ? -36.439 12.669 47.230 1.00 81.75 221 GLY A CA 1
ATOM 1735 C C . GLY A 1 221 ? -36.320 11.185 47.600 1.00 81.75 221 GLY A C 1
ATOM 1736 O O . GLY A 1 221 ? -36.140 10.888 48.776 1.00 81.75 221 GLY A O 1
ATOM 1737 N N . LYS A 1 222 ? -36.372 10.266 46.628 1.00 87.69 222 LYS A N 1
ATOM 1738 C CA . LYS A 1 222 ? -36.089 8.832 46.804 1.00 87.69 222 LYS A CA 1
ATOM 1739 C C . LYS A 1 222 ? -34.811 8.423 46.071 1.00 87.69 222 LYS A C 1
ATOM 1741 O O . LYS A 1 222 ? -34.383 9.111 45.142 1.00 87.69 222 LYS A O 1
ATOM 1746 N N . LEU A 1 223 ? -34.202 7.311 46.478 1.00 90.44 223 LEU A N 1
ATOM 1747 C CA . LEU A 1 223 ? -33.086 6.699 45.757 1.00 90.44 223 LEU A CA 1
ATOM 1748 C C . LEU A 1 223 ? -33.641 5.676 44.771 1.00 90.44 223 LEU A C 1
ATOM 1750 O O . LEU A 1 223 ? -34.113 4.620 45.170 1.00 90.44 223 LEU A O 1
ATOM 1754 N N . THR A 1 224 ? -33.602 6.001 43.484 1.00 92.06 224 THR A N 1
ATOM 1755 C CA . THR A 1 224 ? -34.142 5.146 42.427 1.00 92.06 224 THR A CA 1
ATOM 1756 C C . THR A 1 224 ? -33.047 4.270 41.828 1.00 92.06 224 THR A C 1
ATOM 1758 O O . THR A 1 224 ? -31.959 4.757 41.512 1.00 92.06 224 THR A O 1
ATOM 1761 N N . LEU A 1 225 ? -33.337 2.983 41.640 1.00 92.06 225 LEU A N 1
ATOM 1762 C CA . LEU A 1 225 ? -32.437 2.016 41.022 1.00 92.06 225 LEU A CA 1
ATOM 1763 C C . LEU A 1 225 ? -32.126 2.396 39.565 1.00 92.06 225 LEU A C 1
ATOM 1765 O O . LEU A 1 225 ? -33.025 2.657 38.766 1.00 92.06 225 LEU A O 1
ATOM 1769 N N . TYR A 1 226 ? -30.841 2.404 39.219 1.00 90.38 226 TYR A N 1
ATOM 1770 C CA . TYR A 1 226 ? -30.339 2.638 37.863 1.00 90.38 226 TYR A CA 1
ATOM 1771 C C . TYR A 1 226 ? -29.805 1.363 37.209 1.00 90.38 226 TYR A C 1
ATOM 1773 O O . TYR A 1 226 ? -30.077 1.117 36.037 1.00 90.38 226 TYR A O 1
ATOM 1781 N N . ASP A 1 227 ? -29.035 0.565 37.956 1.00 88.94 227 ASP A N 1
ATOM 1782 C CA . ASP A 1 227 ? -28.423 -0.681 37.483 1.00 88.94 227 ASP A CA 1
ATOM 1783 C C . ASP A 1 227 ? -28.180 -1.640 38.663 1.00 88.94 227 ASP A C 1
ATOM 1785 O O . ASP A 1 227 ? -28.107 -1.217 39.818 1.00 88.94 227 ASP A O 1
ATOM 1789 N N . GLY A 1 228 ? -28.046 -2.936 38.382 1.00 89.50 228 GLY A N 1
ATOM 1790 C CA . GLY A 1 228 ? -27.840 -3.972 39.398 1.00 89.50 228 GLY A CA 1
ATOM 1791 C C . GLY A 1 228 ? -29.125 -4.629 39.915 1.00 89.50 228 GLY A C 1
ATOM 1792 O O . GLY A 1 228 ? -29.108 -5.231 40.984 1.00 89.50 228 GLY A O 1
ATOM 1793 N N . TYR A 1 229 ? -30.225 -4.575 39.157 1.00 91.19 229 TYR A N 1
ATOM 1794 C CA . TYR A 1 229 ? -31.526 -5.136 39.559 1.00 91.19 229 TYR A CA 1
ATOM 1795 C C . TYR A 1 229 ? -31.487 -6.620 39.941 1.00 91.19 229 TYR A C 1
ATOM 1797 O O . TYR A 1 229 ? -32.060 -7.014 40.950 1.00 91.19 229 TYR A O 1
ATOM 1805 N N . THR A 1 230 ? -30.734 -7.446 39.213 1.00 89.06 230 THR A N 1
ATOM 1806 C CA . THR A 1 230 ? -30.532 -8.855 39.590 1.00 89.06 230 THR A CA 1
ATOM 1807 C C . THR A 1 230 ? -29.900 -9.002 40.976 1.00 89.06 230 THR A C 1
ATOM 1809 O O . THR A 1 230 ? -30.321 -9.861 41.741 1.00 89.06 230 THR A O 1
ATOM 1812 N N . LYS A 1 231 ? -28.925 -8.154 41.326 1.00 89.75 231 LYS A N 1
ATOM 1813 C CA . LYS A 1 231 ? -28.273 -8.190 42.645 1.00 89.75 231 LYS A CA 1
ATOM 1814 C C . LYS A 1 231 ? -29.221 -7.721 43.743 1.00 89.75 231 LYS A C 1
ATOM 1816 O O . LYS A 1 231 ? -29.245 -8.325 44.804 1.00 89.75 231 LYS A O 1
ATOM 1821 N N . TYR A 1 232 ? -30.029 -6.698 43.460 1.00 90.75 232 TYR A N 1
ATOM 1822 C CA . TYR A 1 232 ? -31.102 -6.255 44.349 1.00 90.75 232 TYR A CA 1
ATOM 1823 C C . TYR A 1 232 ? -32.077 -7.401 44.666 1.00 90.75 232 TYR A C 1
ATOM 1825 O O . TYR A 1 232 ? -32.342 -7.673 45.833 1.00 90.75 232 TYR A O 1
ATOM 1833 N N . LEU A 1 233 ? -32.554 -8.119 43.643 1.00 90.31 233 LEU A N 1
ATOM 1834 C CA . LEU A 1 233 ? -33.480 -9.242 43.823 1.00 90.31 233 LEU A CA 1
ATOM 1835 C C . LEU A 1 233 ? -32.849 -10.400 44.604 1.00 90.31 233 LEU A C 1
ATOM 1837 O O . LEU A 1 233 ? -33.498 -10.967 45.474 1.00 90.31 233 LEU A O 1
ATOM 1841 N N . ILE A 1 234 ? -31.586 -10.733 44.322 1.00 88.56 234 ILE A N 1
ATOM 1842 C CA . ILE A 1 234 ? -30.853 -11.769 45.065 1.00 88.56 234 ILE A CA 1
ATOM 1843 C C . ILE A 1 234 ? -30.674 -11.360 46.529 1.00 88.56 234 ILE A C 1
ATOM 1845 O O . ILE A 1 234 ? -30.868 -12.183 47.416 1.00 88.56 234 ILE A O 1
ATOM 1849 N N . ALA A 1 235 ? -30.336 -10.099 46.798 1.00 88.56 235 ALA A N 1
ATOM 1850 C CA . ALA A 1 235 ? -30.195 -9.608 48.163 1.00 88.56 235 ALA A CA 1
ATOM 1851 C C . ALA A 1 235 ? -31.525 -9.690 48.932 1.00 88.56 235 ALA A C 1
ATOM 1853 O O . ALA A 1 235 ? -31.544 -10.102 50.092 1.00 88.56 235 ALA A O 1
ATOM 1854 N N . LEU A 1 236 ? -32.637 -9.375 48.264 1.00 88.88 236 LEU A N 1
ATOM 1855 C CA . LEU A 1 236 ? -33.981 -9.503 48.820 1.00 88.88 236 LEU A CA 1
ATOM 1856 C C . LEU A 1 236 ? -34.348 -10.969 49.111 1.00 88.88 236 LEU A C 1
ATOM 1858 O O . LEU A 1 236 ? -34.855 -11.261 50.191 1.00 88.88 236 LEU A O 1
ATOM 1862 N N . ASP A 1 237 ? -34.034 -11.892 48.198 1.00 87.81 237 ASP A N 1
ATOM 1863 C CA . ASP A 1 237 ? -34.246 -13.338 48.379 1.00 87.81 237 ASP A CA 1
ATOM 1864 C C . ASP A 1 237 ? -33.415 -13.914 49.540 1.00 87.81 237 ASP A C 1
ATOM 1866 O O . ASP A 1 237 ? -33.907 -14.702 50.345 1.00 87.81 237 ASP A O 1
ATOM 1870 N N . GLN A 1 238 ? -32.177 -13.440 49.700 1.00 85.56 238 GLN A N 1
ATOM 1871 C CA . GLN A 1 238 ? -31.283 -13.825 50.796 1.00 85.56 238 GLN A CA 1
ATOM 1872 C C . GLN A 1 238 ? -31.637 -13.169 52.144 1.00 85.56 238 GLN A C 1
ATOM 1874 O O . GLN A 1 238 ? -30.939 -13.392 53.135 1.00 85.56 238 GLN A O 1
ATOM 1879 N N . GLY A 1 239 ? -32.700 -12.359 52.207 1.00 86.75 239 GLY A N 1
ATOM 1880 C CA . GLY A 1 239 ? -33.132 -11.680 53.432 1.00 86.75 239 GLY A CA 1
ATOM 1881 C C . GLY A 1 239 ? -32.167 -10.592 53.910 1.00 86.75 239 GLY A C 1
ATOM 1882 O O . GLY A 1 239 ? -32.153 -10.247 55.093 1.00 86.75 239 GLY A O 1
ATOM 1883 N N . ILE A 1 240 ? -31.340 -10.053 53.013 1.00 87.00 240 ILE A N 1
ATOM 1884 C CA . ILE A 1 240 ? -30.425 -8.958 53.325 1.00 87.00 240 ILE A CA 1
ATOM 1885 C C . ILE A 1 240 ? -31.245 -7.680 53.486 1.00 87.00 240 ILE A C 1
ATOM 1887 O O . ILE A 1 240 ? -31.993 -7.280 52.602 1.00 87.00 240 ILE A O 1
ATOM 1891 N N . THR A 1 241 ? -31.102 -7.016 54.628 1.00 88.44 241 THR A N 1
ATOM 1892 C CA . THR A 1 241 ? -31.907 -5.830 54.960 1.00 88.44 241 THR A CA 1
ATOM 1893 C C . THR A 1 241 ? -31.267 -4.523 54.505 1.00 88.44 241 THR A C 1
ATOM 1895 O O . THR A 1 241 ? -31.962 -3.518 54.348 1.00 88.44 241 THR A O 1
ATOM 1898 N N . ARG A 1 242 ? -29.947 -4.520 54.283 1.00 89.75 242 ARG A N 1
ATOM 1899 C CA . ARG A 1 242 ? -29.169 -3.341 53.889 1.00 89.75 242 ARG A CA 1
ATOM 1900 C C . ARG A 1 242 ? -28.209 -3.672 52.759 1.00 89.75 242 ARG A C 1
ATOM 1902 O O . ARG A 1 242 ? -27.595 -4.736 52.762 1.00 89.75 242 ARG A O 1
ATOM 1909 N N . LEU A 1 243 ? -28.097 -2.768 51.797 1.00 89.38 243 LEU A N 1
ATOM 1910 C CA . LEU A 1 243 ? -27.318 -2.965 50.587 1.00 89.38 243 LEU A CA 1
ATOM 1911 C C . LEU A 1 243 ? -26.358 -1.797 50.391 1.00 89.38 243 LEU A C 1
ATOM 1913 O O . LEU A 1 243 ? -26.752 -0.629 50.450 1.00 89.38 243 LEU A O 1
ATOM 1917 N N . GLN A 1 244 ? -25.102 -2.126 50.096 1.00 89.69 244 GLN A N 1
ATOM 1918 C CA . GLN A 1 244 ? -24.130 -1.129 49.684 1.00 89.69 244 GLN A CA 1
ATOM 1919 C C . GLN A 1 244 ? -24.425 -0.709 48.242 1.00 89.69 244 GLN A C 1
ATOM 1921 O O . GLN A 1 244 ? -24.221 -1.474 47.297 1.00 89.69 244 GLN A O 1
ATOM 1926 N N . VAL A 1 245 ? -24.897 0.521 48.081 1.00 89.56 245 VAL A N 1
ATOM 1927 C CA . VAL A 1 245 ? -25.222 1.119 46.788 1.00 89.56 245 VAL A CA 1
ATOM 1928 C C . VAL A 1 245 ? -24.248 2.234 46.453 1.00 89.56 245 VAL A C 1
ATOM 1930 O O . VAL A 1 245 ? -23.739 2.934 47.327 1.00 89.56 245 VAL A O 1
ATOM 1933 N N . GLU A 1 246 ? -24.014 2.429 45.166 1.00 90.00 246 GLU A N 1
ATOM 1934 C CA . GLU A 1 246 ? -23.236 3.536 44.635 1.00 90.00 246 GLU A CA 1
ATOM 1935 C C . GLU A 1 246 ? -24.200 4.603 44.104 1.00 90.00 246 GLU A C 1
ATOM 1937 O O . GLU A 1 246 ? -24.978 4.362 43.174 1.00 90.00 246 GLU A O 1
ATOM 1942 N N . VAL A 1 247 ? -24.176 5.786 44.722 1.00 86.81 247 VAL A N 1
ATOM 1943 C CA . VAL A 1 247 ? -25.031 6.902 44.308 1.00 86.81 247 VAL A CA 1
ATOM 1944 C C . VAL A 1 247 ? -24.375 7.623 43.139 1.00 86.81 247 VAL A C 1
ATOM 1946 O O . VAL A 1 247 ? -23.297 8.202 43.278 1.00 86.81 247 VAL A O 1
ATOM 1949 N N . ILE A 1 248 ? -25.054 7.628 41.995 1.00 86.06 248 ILE A N 1
ATOM 1950 C CA . ILE A 1 248 ? -24.631 8.332 40.788 1.00 86.06 248 ILE A CA 1
ATOM 1951 C C . ILE A 1 248 ? -25.523 9.551 40.533 1.00 86.06 248 ILE A C 1
ATOM 1953 O O . ILE A 1 248 ? -26.737 9.537 40.746 1.00 86.06 248 ILE A O 1
ATOM 1957 N N . CYS A 1 249 ? -24.941 10.633 40.017 1.00 73.12 249 CYS A N 1
ATOM 1958 C CA . CYS A 1 249 ? -25.738 11.714 39.447 1.00 73.12 249 CYS A CA 1
ATOM 1959 C C . CYS A 1 249 ? -26.381 11.210 38.150 1.00 73.12 249 CYS A C 1
ATOM 1961 O O . CYS A 1 249 ? -25.661 10.745 37.264 1.00 73.12 249 CYS A O 1
ATOM 1963 N N . LYS A 1 250 ? -27.714 11.319 38.018 1.00 67.38 250 LYS A N 1
ATOM 1964 C CA . LYS A 1 250 ? -28.434 10.937 36.791 1.00 67.38 250 LYS A CA 1
ATOM 1965 C C . LYS A 1 250 ? -27.701 11.530 35.580 1.00 67.38 250 LYS A C 1
ATOM 1967 O O . LYS A 1 250 ? -27.592 12.760 35.505 1.00 67.38 250 LYS A O 1
ATOM 1972 N N . PRO A 1 251 ? -27.187 10.716 34.638 1.00 55.50 251 PRO A N 1
ATOM 1973 C CA . PRO A 1 251 ? -26.604 11.270 33.433 1.00 55.50 251 PRO A CA 1
ATOM 1974 C C . PRO A 1 251 ? -27.713 12.046 32.727 1.00 55.50 251 PRO A C 1
ATOM 1976 O O . PRO A 1 251 ? -28.754 11.486 32.377 1.00 55.50 251 PRO A O 1
ATOM 1979 N N . LYS A 1 252 ? -27.522 13.359 32.549 1.00 50.91 252 LYS A N 1
ATOM 1980 C CA . LYS A 1 252 ? -28.294 14.094 31.550 1.00 50.91 252 LYS A CA 1
ATOM 1981 C C . LYS A 1 252 ? -28.014 13.361 30.247 1.00 50.91 252 LYS A C 1
ATOM 1983 O O . LYS A 1 252 ? -26.882 13.406 29.769 1.00 50.91 252 LYS A O 1
ATOM 1988 N N . PHE A 1 253 ? -28.995 12.626 29.727 1.00 43.53 253 PHE A N 1
ATOM 1989 C CA . PHE A 1 253 ? -28.937 12.173 28.348 1.00 43.53 253 PHE A CA 1
ATOM 1990 C C . PHE A 1 253 ? -28.638 13.427 27.538 1.00 43.53 253 PHE A C 1
ATOM 1992 O O . PHE A 1 253 ? -29.407 14.387 27.590 1.00 43.53 253 PHE A O 1
ATOM 1999 N N . ALA A 1 254 ? -27.461 13.471 26.918 1.00 36.06 254 ALA A N 1
ATOM 2000 C CA . ALA A 1 254 ? -27.140 14.515 25.974 1.00 36.06 254 ALA A CA 1
ATOM 2001 C C . ALA A 1 254 ? -28.191 14.390 24.875 1.00 36.06 254 ALA A C 1
ATOM 2003 O O . ALA A 1 254 ? -28.164 13.454 24.077 1.00 36.06 254 ALA A O 1
ATOM 2004 N N . THR A 1 255 ? -29.188 15.268 24.909 1.00 32.31 255 THR A N 1
ATOM 2005 C CA . THR A 1 255 ? -30.073 15.497 23.782 1.00 32.31 255 THR A CA 1
ATOM 2006 C C . THR A 1 255 ? -29.148 15.960 22.668 1.00 32.31 255 THR A C 1
ATOM 2008 O O . THR A 1 255 ? -28.616 17.066 22.733 1.00 32.31 255 THR A O 1
ATOM 2011 N N . ASN A 1 256 ? -28.853 15.066 21.725 1.00 32.84 256 ASN A N 1
ATOM 2012 C CA . ASN A 1 256 ? -28.109 15.411 20.524 1.00 32.84 256 ASN A CA 1
ATOM 2013 C C . ASN A 1 256 ? -28.901 16.514 19.807 1.00 32.84 256 ASN A C 1
ATOM 2015 O O . ASN A 1 256 ? -30.013 16.257 19.342 1.00 32.84 256 ASN A O 1
ATOM 2019 N N . ILE A 1 257 ? -28.348 17.728 19.801 1.00 32.97 257 ILE A N 1
ATOM 2020 C CA . ILE A 1 257 ? -28.681 18.801 18.859 1.00 32.97 257 ILE A CA 1
ATOM 2021 C C . ILE A 1 257 ? -27.652 18.717 17.739 1.00 32.97 257 ILE A C 1
ATOM 2023 O O . ILE A 1 257 ? -26.454 18.571 18.081 1.00 32.97 257 ILE A O 1
#

Nearest PDB structures (foldseek):
  6ky4-assembly1_A  TM=7.956E-01  e=4.294E-04  Arabidopsis thaliana
  7bnk-assembly1_B  TM=8.245E-01  e=7.731E-04  Myxococcus xanthus DK 1622
  7bnr-assembly1_A  TM=8.310E-01  e=9.781E-04  Myxococcus xanthus DK 1622
  7o0n-assembly1_B  TM=8.263E-01  e=2.101E-03  Myxococcus xanthus DK 1622
  6sdk-assembly1_B  TM=8.018E-01  e=9.137E-03  Bacillus subtilis subsp. subtilis str. 168

Solvent-accessible surface area (backbone atoms only — not comparable to full-atom values): 14840 Å² total; per-residue (Å²): 132,87,53,76,46,76,50,58,29,33,27,69,43,58,49,81,41,70,59,95,87,41,66,28,34,38,34,30,27,46,26,66,80,66,99,62,100,58,100,66,90,73,81,89,66,101,59,96,53,74,44,51,30,22,39,37,28,48,44,72,61,47,47,72,68,48,66,91,62,57,58,78,78,46,44,72,39,57,41,42,37,35,25,37,66,42,82,87,56,65,62,93,78,46,77,58,85,48,46,30,44,40,83,47,70,49,73,64,61,68,62,58,53,53,53,49,54,55,48,49,54,49,49,51,52,51,50,50,53,50,51,55,52,49,52,52,52,52,51,53,53,50,54,52,52,51,50,52,51,50,52,52,51,56,49,51,53,51,51,51,50,54,52,50,51,54,50,52,51,45,60,74,60,40,52,77,42,80,40,51,54,86,60,52,41,75,58,88,83,63,72,84,73,58,66,73,61,48,52,55,46,51,58,52,39,73,77,52,76,75,62,67,76,24,30,26,22,84,49,98,91,39,38,30,59,74,45,42,64,70,50,54,51,48,36,54,74,72,66,48,62,62,42,53,30,35,41,41,77,76,76,75,75,78,76,84,125

Sequence (257 aa):
MAIKLGIQGIIKRVHEVKLDGKPLICLEVEAQSEKSHSNLSIFSSSIFSTIELSVLVRQKVFNSVFSGESFDLLVGEKLEAKGVLSLDIPMSLIDGEIAMIAYDLSKKLAEEIDLRSNREKRIENATLTRKEAHEKINLIQKEAADRVKLIKKEAAEKISLIQAEKRALRALMSFTYDIPIEEIDIPDSFAEPNPNKMLAKLEEYQVNPDLTGVLVYPNNGKLTLYDGYTKYLIALDQGITRLQVEVICKPKFATNI

pLDDT: mean 73.42, std 15.39, range [32.31, 92.94]

Foldseek 3Di:
DWDKDKFKFFFAFWDWFDDPNAIKIKTFTFGFPDPDDDPDPPDDDDDRDTFTEIEIEHPVQVCVAQPPDDRVVRGGFIKIFIFTWDPPDPCVRHPGDTYTYTDDIHGPPPVVVVVVVVVVVVVVVVVVVVVVVVVVVVVVVVVVVVVVVVVVVVVVVVVVVVVVVVVVVLVVQKDKDWAFLVLEAEDPPDDDPDPVVLVVVLVVCVVPVPLPDFEWEDDPNTTYTDDSVSSSVSCVVVVPGIGTYIYDHPPPPPPDD

Radius of gyration: 53.15 Å; Cα contacts (8 Å, |Δi|>4): 331; chains: 1; bounding box: 89×39×127 Å